Protein AF-A0A957LVB3-F1 (afdb_monomer_lite)

Structure (mmCIF, N/CA/C/O backbone):
data_AF-A0A957LVB3-F1
#
_entry.id   AF-A0A957LVB3-F1
#
loop_
_atom_site.group_PDB
_atom_site.id
_atom_site.type_symbol
_atom_site.label_atom_id
_atom_site.label_alt_id
_atom_site.label_comp_id
_atom_site.label_asym_id
_atom_site.label_entity_id
_atom_site.label_seq_id
_atom_site.pdbx_PDB_ins_code
_atom_site.Cartn_x
_atom_site.Cartn_y
_atom_site.Cartn_z
_atom_site.occupancy
_atom_site.B_iso_or_equiv
_atom_site.auth_seq_id
_atom_site.auth_comp_id
_atom_site.auth_asym_id
_atom_site.auth_atom_id
_atom_site.pdbx_PDB_model_num
ATOM 1 N N . LEU A 1 1 ? 6.696 18.267 -7.152 1.00 63.41 1 LEU A N 1
ATOM 2 C CA . LEU A 1 1 ? 7.674 17.211 -6.805 1.00 63.41 1 LEU A CA 1
ATOM 3 C C . LEU A 1 1 ? 7.246 16.613 -5.479 1.00 63.41 1 LEU A C 1
ATOM 5 O O . LEU A 1 1 ? 7.001 17.377 -4.552 1.00 63.41 1 LEU A O 1
ATOM 9 N N . LEU A 1 2 ? 7.094 15.290 -5.418 1.00 78.50 2 LEU A N 1
ATOM 10 C CA . LEU A 1 2 ? 6.750 14.585 -4.183 1.00 78.50 2 LEU A CA 1
ATOM 11 C C . LEU A 1 2 ? 7.884 14.736 -3.166 1.00 78.50 2 LEU A C 1
ATOM 13 O O . LEU A 1 2 ? 9.053 14.621 -3.528 1.00 78.50 2 LEU A O 1
ATOM 17 N N . SER A 1 3 ? 7.528 14.978 -1.909 1.00 84.00 3 SER A N 1
ATOM 18 C CA . SER A 1 3 ? 8.447 14.907 -0.775 1.00 84.00 3 SER A CA 1
ATOM 19 C C . SER A 1 3 ? 7.855 13.931 0.245 1.00 84.00 3 SER A C 1
ATOM 21 O O . SER A 1 3 ? 6.743 14.188 0.719 1.00 84.00 3 SER A O 1
ATOM 23 N N . PRO A 1 4 ? 8.502 12.785 0.534 1.00 91.12 4 PRO A N 1
ATOM 24 C CA . PRO A 1 4 ? 9.711 12.246 -0.111 1.00 91.12 4 PRO A CA 1
ATOM 25 C C . PRO A 1 4 ? 9.472 11.812 -1.579 1.00 91.12 4 PRO A C 1
ATOM 27 O O . PRO A 1 4 ? 8.304 11.709 -1.994 1.00 91.12 4 PRO A O 1
ATOM 30 N N . PRO A 1 5 ? 10.546 11.592 -2.375 1.00 94.56 5 PRO A N 1
ATOM 31 C CA . PRO A 1 5 ? 10.452 11.227 -3.790 1.00 94.56 5 PRO A CA 1
ATOM 32 C C . PRO A 1 5 ? 9.779 9.864 -4.010 1.00 94.56 5 PRO A C 1
ATOM 34 O O . PRO A 1 5 ? 9.568 9.085 -3.088 1.00 94.56 5 PRO A O 1
ATOM 37 N N . TYR A 1 6 ? 9.429 9.568 -5.264 1.00 95.50 6 TYR A N 1
ATOM 38 C CA . TYR A 1 6 ? 8.693 8.352 -5.645 1.00 95.50 6 TYR A CA 1
ATOM 39 C C . TYR A 1 6 ? 9.439 7.038 -5.339 1.00 95.50 6 TYR A C 1
ATOM 41 O O . TYR A 1 6 ? 8.800 6.010 -5.122 1.00 95.50 6 TYR A O 1
ATOM 49 N N . SER A 1 7 ? 10.773 7.075 -5.328 1.00 96.25 7 SER A N 1
ATOM 50 C CA . SER A 1 7 ? 11.642 5.942 -4.987 1.00 96.25 7 SER A CA 1
ATOM 51 C C . SER A 1 7 ? 11.667 5.611 -3.500 1.00 96.25 7 SER A C 1
ATOM 53 O O . SER A 1 7 ? 12.092 4.519 -3.139 1.00 96.25 7 SER A O 1
ATOM 55 N N . ASP A 1 8 ? 11.243 6.543 -2.652 1.00 96.75 8 ASP A N 1
ATOM 56 C CA . ASP A 1 8 ? 11.357 6.419 -1.207 1.00 96.75 8 ASP A CA 1
ATOM 57 C C . ASP A 1 8 ? 10.042 5.907 -0.621 1.00 96.75 8 ASP A C 1
ATOM 59 O O . ASP A 1 8 ? 8.976 5.996 -1.240 1.00 96.75 8 ASP A O 1
ATOM 63 N N . GLN A 1 9 ? 10.114 5.370 0.594 1.00 97.12 9 GLN A N 1
ATOM 64 C CA . GLN A 1 9 ? 8.927 4.922 1.308 1.00 97.12 9 GLN A CA 1
ATOM 65 C C . GLN A 1 9 ? 8.009 6.092 1.653 1.00 97.12 9 GLN A C 1
ATOM 67 O O . GLN A 1 9 ? 8.442 7.207 1.963 1.00 97.12 9 GLN A O 1
ATOM 72 N N . THR A 1 10 ? 6.709 5.823 1.636 1.00 96.62 10 THR A N 1
ATOM 73 C CA . THR A 1 10 ? 5.715 6.743 2.171 1.00 96.62 10 THR A CA 1
ATOM 74 C C . THR A 1 10 ? 5.936 6.895 3.683 1.00 96.62 10 THR A C 1
ATOM 76 O O . THR A 1 10 ? 6.026 5.885 4.393 1.00 96.62 10 THR A O 1
ATOM 79 N N . PRO A 1 11 ? 6.007 8.136 4.204 1.00 96.38 11 PRO A N 1
ATOM 80 C CA . PRO A 1 11 ? 5.998 8.370 5.642 1.00 96.38 11 PRO A CA 1
ATOM 81 C C . PRO A 1 11 ? 4.671 7.875 6.222 1.00 96.38 11 PRO A C 1
ATOM 83 O O . PRO A 1 11 ? 3.608 8.292 5.761 1.00 96.38 11 PRO A O 1
ATOM 86 N N . LEU A 1 12 ? 4.739 6.970 7.198 1.00 96.50 12 LEU A N 1
ATOM 87 C CA . LEU A 1 12 ? 3.577 6.430 7.903 1.00 96.50 12 LEU A CA 1
ATOM 88 C C . LEU A 1 12 ? 3.543 6.965 9.352 1.00 96.50 12 LEU A C 1
ATOM 90 O O . LEU A 1 12 ? 4.607 7.270 9.894 1.00 96.50 12 LEU A O 1
ATOM 94 N N . PRO A 1 13 ? 2.352 7.117 9.967 1.00 97.19 13 PRO A N 1
ATOM 95 C CA . PRO A 1 13 ? 1.041 6.756 9.427 1.00 97.19 13 PRO A CA 1
ATOM 96 C C . PRO A 1 13 ? 0.537 7.709 8.334 1.00 97.19 13 PRO A C 1
ATOM 98 O O . PRO A 1 13 ? 0.776 8.915 8.375 1.00 97.19 13 PRO A O 1
ATOM 101 N N . ALA A 1 14 ? -0.210 7.166 7.373 1.00 97.00 14 ALA A N 1
ATOM 102 C CA . ALA A 1 14 ? -0.853 7.931 6.304 1.00 97.00 14 ALA A CA 1
ATOM 103 C C . ALA A 1 14 ? -2.351 7.618 6.254 1.00 97.00 14 ALA A C 1
ATOM 105 O O . ALA A 1 14 ? -2.745 6.459 6.330 1.00 97.00 14 ALA A O 1
ATOM 106 N N . SER A 1 15 ? -3.194 8.645 6.140 1.00 97.44 15 SER A N 1
ATOM 107 C CA . SER A 1 15 ? -4.656 8.498 6.154 1.00 97.44 15 SER A CA 1
ATOM 108 C C . SER A 1 15 ? -5.281 8.960 4.847 1.00 97.44 15 SER A C 1
ATOM 110 O O . SER A 1 15 ? -4.848 9.961 4.278 1.00 97.44 15 SER A O 1
ATOM 112 N N . GLY A 1 16 ? -6.318 8.261 4.397 1.00 97.38 16 GLY A N 1
ATOM 113 C CA . GLY A 1 16 ? -7.019 8.607 3.169 1.00 97.38 16 GLY A CA 1
ATOM 114 C C . GLY A 1 16 ? -8.072 7.585 2.760 1.00 97.38 16 GLY A C 1
ATOM 115 O O . GLY A 1 16 ? -8.426 6.675 3.507 1.00 97.38 16 GLY A O 1
ATOM 116 N N . LYS A 1 17 ? -8.578 7.734 1.542 1.00 97.75 17 LYS A N 1
ATOM 117 C CA . LYS A 1 17 ? -9.498 6.805 0.895 1.00 97.75 17 LYS A CA 1
ATOM 118 C C . LYS A 1 17 ? -8.755 5.545 0.472 1.00 97.75 17 LYS A C 1
ATOM 120 O O . LYS A 1 17 ? -7.675 5.621 -0.121 1.00 97.75 17 LYS A O 1
ATOM 125 N N . ALA A 1 18 ? -9.389 4.405 0.718 1.00 97.81 18 ALA A N 1
ATOM 126 C CA . ALA A 1 18 ? -9.032 3.153 0.077 1.00 97.81 18 ALA A CA 1
ATOM 127 C C . ALA A 1 18 ? -9.871 2.930 -1.192 1.00 97.81 18 ALA A C 1
ATOM 129 O O . ALA A 1 18 ? -11.065 3.254 -1.219 1.00 97.81 18 ALA A O 1
ATOM 130 N N . MET A 1 19 ? -9.286 2.283 -2.200 1.00 97.00 19 MET A N 1
ATOM 131 C CA . MET A 1 19 ? -10.020 1.588 -3.268 1.00 97.00 19 MET A CA 1
ATOM 132 C C . MET A 1 19 ? -9.629 0.108 -3.288 1.00 97.00 19 MET A C 1
ATOM 134 O O . MET A 1 19 ? -9.005 -0.393 -2.353 1.00 97.00 19 MET A O 1
ATOM 138 N N . TYR A 1 20 ? -10.042 -0.622 -4.318 1.00 97.69 20 TYR A N 1
ATOM 139 C CA . TYR A 1 20 ? -9.722 -2.027 -4.466 1.00 97.69 20 TYR A CA 1
ATOM 140 C C . TYR A 1 20 ? -9.448 -2.398 -5.919 1.00 97.69 20 TYR A C 1
ATOM 142 O O . TYR A 1 20 ? -9.979 -1.803 -6.858 1.00 97.69 20 TYR A O 1
ATOM 150 N N . TYR A 1 21 ? -8.647 -3.441 -6.084 1.00 97.31 21 TYR A N 1
ATOM 151 C CA . TYR A 1 21 ? -8.420 -4.090 -7.365 1.00 97.31 21 TYR A CA 1
ATOM 152 C C . TYR A 1 21 ? -9.596 -4.992 -7.747 1.00 97.31 21 TYR A C 1
ATOM 154 O O . TYR A 1 21 ? -10.062 -5.796 -6.939 1.00 97.31 21 TYR A O 1
ATOM 162 N N . ASN A 1 22 ? -10.010 -4.944 -9.016 1.00 97.06 22 ASN A N 1
ATOM 163 C CA . ASN A 1 22 ? -10.974 -5.901 -9.562 1.00 97.06 22 ASN A CA 1
ATOM 164 C C . ASN A 1 22 ? -10.488 -7.361 -9.405 1.00 97.06 22 ASN A C 1
ATOM 166 O O . ASN A 1 22 ? -9.275 -7.611 -9.332 1.00 97.06 22 ASN A O 1
ATOM 170 N N . PRO A 1 23 ? -11.411 -8.346 -9.394 1.00 97.56 23 PRO A N 1
ATOM 171 C CA . PRO A 1 23 ? -11.067 -9.760 -9.270 1.00 97.56 23 PRO A CA 1
ATOM 172 C C . PRO A 1 23 ? -9.958 -10.186 -10.241 1.00 97.56 23 PRO A C 1
ATOM 174 O O . PRO A 1 23 ? -10.021 -9.904 -11.435 1.00 97.56 23 PRO A O 1
ATOM 177 N N . GLY A 1 24 ? -8.933 -10.871 -9.728 1.00 95.44 24 GLY A N 1
ATOM 178 C CA . GLY A 1 24 ? -7.828 -11.420 -10.527 1.00 95.44 24 GLY A CA 1
ATOM 179 C C . GLY A 1 24 ? -6.744 -10.423 -10.963 1.00 95.44 24 GLY A C 1
ATOM 180 O O . GLY A 1 24 ? -5.643 -10.853 -11.311 1.00 95.44 24 GLY A O 1
ATOM 181 N N . VAL A 1 25 ? -6.984 -9.110 -10.884 1.00 97.81 25 VAL A N 1
ATOM 182 C CA . VAL A 1 25 ? -5.999 -8.108 -11.328 1.00 97.81 25 VAL A CA 1
ATOM 183 C C . VAL A 1 25 ? -4.783 -8.087 -10.395 1.00 97.81 25 VAL A C 1
ATOM 185 O O . VAL A 1 25 ? -3.661 -8.248 -10.865 1.00 97.81 25 VAL A O 1
ATOM 188 N N . MET A 1 26 ? -4.993 -8.021 -9.073 1.00 98.00 26 MET A N 1
ATOM 189 C CA . MET A 1 26 ? -3.892 -8.043 -8.091 1.00 98.00 26 MET A CA 1
ATOM 190 C C . MET A 1 26 ? -3.035 -9.317 -8.211 1.00 98.00 26 MET A C 1
ATOM 192 O O . MET A 1 26 ? -1.816 -9.263 -8.104 1.00 98.00 26 MET A O 1
ATOM 196 N N . LYS A 1 27 ? -3.655 -10.469 -8.513 1.00 97.25 27 LYS A N 1
ATOM 197 C CA . LYS A 1 27 ? -2.934 -11.732 -8.749 1.00 97.25 27 LYS A CA 1
ATOM 198 C C . LYS A 1 27 ? -1.963 -11.615 -9.928 1.00 97.25 27 LYS A C 1
ATOM 200 O O . LYS A 1 27 ? -0.812 -12.022 -9.813 1.00 97.25 27 LYS A O 1
ATOM 205 N N . THR A 1 28 ? -2.416 -11.017 -11.028 1.00 97.81 28 THR A N 1
ATOM 206 C CA . THR A 1 28 ? -1.586 -10.789 -12.222 1.00 97.81 28 THR A CA 1
ATOM 207 C C . THR A 1 28 ? -0.409 -9.860 -11.908 1.00 97.81 28 THR A C 1
ATOM 209 O O . THR A 1 28 ? 0.709 -10.098 -12.364 1.00 97.81 28 THR A O 1
ATOM 212 N N . VAL A 1 29 ? -0.636 -8.831 -11.083 1.00 97.50 29 VAL A N 1
ATOM 213 C CA . VAL A 1 29 ? 0.424 -7.921 -10.627 1.00 97.50 29 VAL A CA 1
ATOM 214 C C . VAL A 1 29 ? 1.462 -8.664 -9.788 1.00 97.50 29 VAL A C 1
ATOM 216 O O . VAL A 1 29 ? 2.649 -8.568 -10.086 1.00 97.50 29 VAL A O 1
ATOM 219 N N . ILE A 1 30 ? 1.035 -9.467 -8.811 1.00 98.00 30 ILE A N 1
ATOM 220 C CA . ILE A 1 30 ? 1.931 -10.274 -7.965 1.00 98.00 30 ILE A CA 1
ATOM 221 C C . ILE A 1 30 ? 2.794 -11.212 -8.816 1.00 98.00 30 ILE A C 1
ATOM 223 O O . ILE A 1 30 ? 4.010 -11.263 -8.636 1.00 98.00 30 ILE A O 1
ATOM 227 N N . GLU A 1 31 ? 2.191 -11.933 -9.764 1.00 97.50 31 GLU A N 1
ATOM 228 C CA . GLU A 1 31 ? 2.917 -12.834 -10.669 1.00 97.50 31 GLU A CA 1
ATOM 229 C C . GLU A 1 31 ? 3.961 -12.085 -11.506 1.00 97.50 31 GLU A C 1
ATOM 231 O O . GLU A 1 31 ? 5.088 -12.557 -11.664 1.00 97.50 31 GLU A O 1
ATOM 236 N N . SER A 1 32 ? 3.616 -10.898 -12.010 1.00 97.50 32 SER A N 1
ATOM 237 C CA . SER A 1 32 ? 4.555 -10.053 -12.746 1.00 97.50 32 SER A CA 1
ATOM 238 C C . SER A 1 32 ? 5.684 -9.543 -11.850 1.00 97.50 32 SER A C 1
ATOM 240 O O . SER A 1 32 ? 6.840 -9.593 -12.248 1.00 97.50 32 SER A O 1
ATOM 242 N N . ARG A 1 33 ? 5.376 -9.052 -10.647 1.00 97.44 33 ARG A N 1
ATOM 243 C CA . ARG A 1 33 ? 6.355 -8.471 -9.715 1.00 97.44 33 ARG A CA 1
ATOM 244 C C . ARG A 1 33 ? 7.362 -9.510 -9.236 1.00 97.44 33 ARG A C 1
ATOM 246 O O . ARG A 1 33 ? 8.552 -9.223 -9.235 1.00 97.44 33 ARG A O 1
ATOM 253 N N . ARG A 1 34 ? 6.901 -10.729 -8.946 1.00 97.06 34 ARG A N 1
ATOM 254 C CA . ARG A 1 34 ? 7.772 -11.866 -8.613 1.00 97.06 34 ARG A CA 1
ATOM 255 C C . ARG A 1 34 ? 8.653 -12.301 -9.777 1.00 97.06 34 ARG A C 1
ATOM 257 O O . ARG A 1 34 ? 9.796 -12.654 -9.561 1.00 97.06 34 ARG A O 1
ATOM 264 N N . ARG A 1 35 ? 8.153 -12.253 -11.018 1.00 97.12 35 ARG A N 1
ATOM 265 C CA . ARG A 1 35 ? 8.964 -12.584 -12.205 1.00 97.12 35 ARG A CA 1
ATOM 266 C C . ARG A 1 35 ? 10.176 -11.658 -12.374 1.00 97.12 35 ARG A C 1
ATOM 268 O O . ARG A 1 35 ? 11.149 -12.067 -12.994 1.00 97.12 35 ARG A O 1
ATOM 275 N N . PHE A 1 36 ? 10.083 -10.426 -11.882 1.00 95.81 36 PHE A N 1
ATOM 276 C CA . PHE A 1 36 ? 11.149 -9.426 -11.947 1.00 95.81 36 PHE A CA 1
ATOM 277 C C . PHE A 1 36 ? 11.840 -9.205 -10.593 1.00 95.81 36 PHE A C 1
ATOM 279 O O . PHE A 1 36 ? 12.485 -8.178 -10.418 1.00 95.81 36 PHE A O 1
ATOM 286 N N . ASP A 1 37 ? 11.672 -10.126 -9.637 1.00 96.19 37 ASP A N 1
ATOM 287 C CA . ASP A 1 37 ? 12.302 -10.070 -8.311 1.00 96.19 37 ASP A CA 1
ATOM 288 C C . ASP A 1 37 ? 12.041 -8.748 -7.558 1.00 96.19 37 ASP A C 1
ATOM 290 O O . ASP A 1 37 ? 12.875 -8.248 -6.808 1.00 96.19 37 ASP A O 1
ATOM 294 N N . HIS A 1 38 ? 10.868 -8.140 -7.773 1.00 96.44 38 HIS A N 1
ATOM 295 C CA . HIS A 1 38 ? 10.486 -6.894 -7.103 1.00 96.44 38 HIS A CA 1
ATOM 296 C C . HIS A 1 38 ? 9.909 -7.112 -5.701 1.00 96.44 38 HIS A C 1
ATOM 298 O O . HIS A 1 38 ? 9.847 -6.158 -4.932 1.00 96.44 38 HIS A O 1
ATOM 304 N N . ILE A 1 39 ? 9.399 -8.314 -5.416 1.00 97.62 39 ILE A N 1
ATOM 305 C CA . ILE A 1 39 ? 8.754 -8.670 -4.147 1.00 97.62 39 ILE A CA 1
ATOM 306 C C . ILE A 1 39 ? 9.027 -10.133 -3.802 1.00 97.62 39 ILE A C 1
ATOM 308 O O . ILE A 1 39 ? 9.042 -10.989 -4.694 1.00 97.62 39 ILE A O 1
ATOM 312 N N . GLU A 1 40 ? 9.110 -10.430 -2.511 1.00 96.56 40 GLU A N 1
ATOM 313 C CA . GLU A 1 40 ? 9.258 -11.785 -1.979 1.00 96.56 40 GLU A CA 1
ATOM 314 C C . GLU A 1 40 ? 7.910 -12.357 -1.499 1.00 96.56 40 GLU A C 1
ATOM 316 O O . GLU A 1 40 ? 6.953 -11.626 -1.240 1.00 96.56 40 GLU A O 1
ATOM 321 N N . PRO A 1 41 ? 7.739 -13.684 -1.388 1.00 95.44 41 PRO A N 1
ATOM 322 C CA . PRO A 1 41 ? 6.545 -14.248 -0.768 1.00 95.44 41 PRO A CA 1
ATOM 323 C C . PRO A 1 41 ? 6.406 -13.837 0.710 1.00 95.44 41 PRO A C 1
ATOM 325 O O . PRO A 1 41 ? 7.297 -14.089 1.512 1.00 95.44 41 PRO A O 1
ATOM 328 N N . CYS A 1 42 ? 5.245 -13.295 1.094 1.00 96.56 42 CYS A N 1
ATOM 329 C CA . CYS A 1 42 ? 4.888 -13.060 2.496 1.00 96.56 42 CYS A CA 1
ATOM 330 C C . CYS A 1 42 ? 3.884 -14.121 2.976 1.00 96.56 42 CYS A C 1
ATOM 332 O O . CYS A 1 42 ? 2.731 -14.119 2.539 1.00 96.56 42 CYS A O 1
ATOM 334 N N . ALA A 1 43 ? 4.317 -15.042 3.841 1.00 96.38 43 ALA A N 1
ATOM 335 C CA . ALA A 1 43 ? 3.491 -16.157 4.320 1.00 96.38 43 ALA A CA 1
ATOM 336 C C . ALA A 1 43 ? 2.542 -15.746 5.459 1.00 96.38 43 ALA A C 1
ATOM 338 O O . ALA A 1 43 ? 1.462 -16.309 5.614 1.00 96.38 43 ALA A O 1
ATOM 339 N N . GLU A 1 44 ? 2.944 -14.750 6.238 1.00 96.06 44 GLU A N 1
ATOM 340 C CA . GLU A 1 44 ? 2.207 -14.172 7.358 1.00 96.06 44 GLU A CA 1
ATOM 341 C C . GLU A 1 44 ? 1.216 -13.078 6.935 1.00 96.06 44 GLU A C 1
ATOM 343 O O . GLU A 1 44 ? 0.387 -12.657 7.741 1.00 96.06 44 GLU A O 1
ATOM 348 N N . CYS A 1 45 ? 1.298 -12.593 5.692 1.00 98.06 45 CYS A N 1
ATOM 349 C CA . CYS A 1 45 ? 0.442 -11.513 5.222 1.00 98.06 45 CYS A CA 1
ATOM 350 C C . CYS A 1 45 ? -0.973 -12.013 4.923 1.00 98.06 45 CYS A C 1
ATOM 352 O O . CYS A 1 45 ? -1.182 -12.975 4.184 1.00 98.06 45 CYS A O 1
ATOM 354 N N . ILE A 1 46 ? -1.967 -11.307 5.456 1.00 97.75 46 ILE A N 1
ATOM 355 C CA . ILE A 1 46 ? -3.384 -11.689 5.350 1.00 97.75 46 ILE A CA 1
ATOM 356 C C . ILE A 1 46 ? -4.040 -11.220 4.040 1.00 97.75 46 ILE A C 1
ATOM 358 O O . ILE A 1 46 ? -5.165 -11.618 3.719 1.00 97.75 46 ILE A O 1
ATOM 362 N N . GLY A 1 47 ? -3.349 -10.361 3.291 1.00 98.00 47 GLY A N 1
ATOM 363 C CA . GLY A 1 47 ? -3.813 -9.757 2.049 1.00 98.00 47 GLY A CA 1
ATOM 364 C C . GLY A 1 47 ? -2.723 -8.933 1.368 1.00 98.00 47 GLY A C 1
ATOM 365 O O . GLY A 1 47 ? -1.578 -8.875 1.828 1.00 98.00 47 GLY A O 1
ATOM 366 N N . TYR A 1 48 ? -3.105 -8.279 0.276 1.00 98.69 48 TYR A N 1
ATOM 367 C CA . TYR A 1 48 ? -2.196 -7.519 -0.578 1.00 98.69 48 TYR A CA 1
ATOM 368 C C . TYR A 1 48 ? -2.715 -6.107 -0.806 1.00 98.69 48 TYR A C 1
ATOM 370 O O . TYR A 1 48 ? -3.927 -5.888 -0.888 1.00 98.69 48 TYR A O 1
ATOM 378 N N . VAL A 1 49 ? -1.793 -5.160 -0.951 1.00 98.75 49 VAL A N 1
ATOM 379 C CA . VAL A 1 49 ? -2.120 -3.760 -1.214 1.00 98.75 49 VAL A CA 1
ATOM 380 C C . VAL A 1 49 ? -1.236 -3.140 -2.291 1.00 98.75 49 VAL A C 1
ATOM 382 O O . VAL A 1 49 ? -0.115 -3.592 -2.529 1.00 98.75 49 VAL A O 1
ATOM 385 N N . ALA A 1 50 ? -1.738 -2.075 -2.911 1.00 98.69 50 ALA A N 1
ATOM 386 C CA . ALA A 1 50 ? -0.957 -1.143 -3.711 1.00 98.69 50 ALA A CA 1
ATOM 387 C C . ALA A 1 50 ? -0.860 0.206 -2.992 1.00 98.69 50 ALA A C 1
ATOM 389 O O . ALA A 1 50 ? -1.865 0.717 -2.492 1.00 98.69 50 ALA A O 1
ATOM 390 N N . MET A 1 51 ? 0.335 0.792 -2.958 1.00 98.31 51 MET A N 1
ATOM 391 C CA . MET A 1 51 ? 0.576 2.124 -2.393 1.00 98.31 51 MET A CA 1
ATOM 392 C C . MET A 1 51 ? 0.945 3.133 -3.485 1.00 98.31 51 MET A C 1
ATOM 394 O O . MET A 1 51 ? 0.994 2.815 -4.670 1.00 98.31 51 MET A O 1
ATOM 398 N N . LEU A 1 52 ? 1.155 4.396 -3.116 1.00 97.25 52 LEU A N 1
ATOM 399 C CA . LEU A 1 52 ? 1.417 5.445 -4.103 1.00 97.25 52 LEU A CA 1
ATOM 400 C C . LEU A 1 52 ? 2.877 5.531 -4.554 1.00 97.25 52 LEU A C 1
ATOM 402 O O . LEU A 1 52 ? 3.128 6.010 -5.659 1.00 97.25 52 LEU A O 1
ATOM 406 N N . ARG A 1 53 ? 3.840 5.119 -3.721 1.00 97.00 53 ARG A N 1
ATOM 407 C CA . ARG A 1 53 ? 5.275 5.230 -4.021 1.00 97.00 53 ARG A CA 1
ATOM 408 C C . ARG A 1 53 ? 5.875 3.868 -4.330 1.00 97.00 53 ARG A C 1
ATOM 410 O O . ARG A 1 53 ? 5.508 2.868 -3.725 1.00 97.00 53 ARG A O 1
ATOM 417 N N . TYR A 1 54 ? 6.835 3.841 -5.251 1.00 97.38 54 TYR A N 1
ATOM 418 C CA . TYR A 1 54 ? 7.559 2.615 -5.593 1.00 97.38 54 TYR A CA 1
ATOM 419 C C . TYR A 1 54 ? 8.419 2.116 -4.435 1.00 97.38 54 TYR A C 1
ATOM 421 O O . TYR A 1 54 ? 8.565 0.910 -4.272 1.00 97.38 54 TYR A O 1
ATOM 429 N N . GLY A 1 55 ? 8.937 3.028 -3.606 1.00 97.69 55 GLY A N 1
ATOM 430 C CA . GLY A 1 55 ? 9.713 2.666 -2.420 1.00 97.69 55 GLY A CA 1
ATOM 431 C C . GLY A 1 55 ? 8.936 1.863 -1.376 1.00 97.69 55 GLY A C 1
ATOM 432 O O . GLY A 1 55 ? 9.555 1.239 -0.521 1.00 97.69 55 GLY A O 1
ATOM 433 N N . ASP A 1 56 ? 7.599 1.847 -1.441 1.00 98.25 56 ASP A N 1
ATOM 434 C CA . ASP A 1 56 ? 6.770 1.032 -0.550 1.00 98.25 56 ASP A CA 1
ATOM 435 C C . ASP A 1 56 ? 6.709 -0.447 -0.963 1.00 98.25 56 ASP A C 1
ATOM 437 O O . ASP A 1 56 ? 6.233 -1.257 -0.173 1.00 98.25 56 ASP A O 1
ATOM 441 N N . LEU A 1 57 ? 7.165 -0.820 -2.167 1.00 98.31 57 LEU A N 1
ATOM 442 C CA . LEU A 1 57 ? 7.150 -2.217 -2.611 1.00 98.31 57 LEU A CA 1
ATOM 443 C C . LEU A 1 57 ? 7.870 -3.136 -1.621 1.00 98.31 57 LEU A C 1
ATOM 445 O O . LEU A 1 57 ? 8.904 -2.787 -1.057 1.00 98.31 57 LEU A O 1
ATOM 449 N N . ASP A 1 58 ? 7.294 -4.321 -1.438 1.00 98.12 58 ASP A N 1
ATOM 450 C CA . ASP A 1 58 ? 7.751 -5.379 -0.536 1.00 98.12 58 ASP A CA 1
ATOM 451 C C . ASP A 1 58 ? 7.647 -5.061 0.970 1.00 98.12 58 ASP A C 1
ATOM 453 O O . ASP A 1 58 ? 7.933 -5.901 1.825 1.00 98.12 58 ASP A O 1
ATOM 457 N N . ARG A 1 59 ? 7.146 -3.874 1.333 1.00 97.75 59 ARG A N 1
ATOM 458 C CA . ARG A 1 59 ? 6.871 -3.502 2.724 1.00 97.75 59 ARG A CA 1
ATOM 459 C C . ARG A 1 59 ? 5.646 -4.241 3.277 1.00 97.75 59 ARG A C 1
ATOM 461 O O . ARG A 1 59 ? 4.711 -4.588 2.553 1.00 97.75 59 ARG A O 1
ATOM 468 N N . LYS A 1 60 ? 5.622 -4.420 4.600 1.00 98.50 60 LYS A N 1
ATOM 469 C CA . LYS A 1 60 ? 4.441 -4.847 5.365 1.00 98.50 60 LYS A CA 1
ATOM 470 C C . LYS A 1 60 ? 3.763 -3.643 6.008 1.00 98.50 60 LYS A C 1
ATOM 472 O O . LYS A 1 60 ? 4.446 -2.791 6.572 1.00 98.50 60 LYS A O 1
ATOM 477 N N . VAL A 1 61 ? 2.437 -3.584 5.934 1.00 98.56 61 VAL A N 1
ATOM 478 C CA . VAL A 1 61 ? 1.638 -2.495 6.515 1.00 98.56 61 VAL A CA 1
ATOM 479 C C . VAL A 1 61 ? 0.401 -3.018 7.234 1.00 98.56 61 VAL A C 1
ATOM 481 O O . VAL A 1 61 ? -0.091 -4.105 6.942 1.00 98.56 61 VAL A O 1
ATOM 484 N N . TRP A 1 62 ? -0.138 -2.226 8.153 1.00 98.19 62 TRP A N 1
ATOM 485 C CA . TRP A 1 62 ? -1.396 -2.501 8.842 1.00 98.19 62 TRP A CA 1
ATOM 486 C C . TRP A 1 62 ? -2.429 -1.459 8.440 1.00 98.19 62 TRP A C 1
ATOM 488 O O . TRP A 1 62 ? -2.120 -0.273 8.334 1.00 98.19 62 TRP A O 1
ATOM 498 N N . LEU A 1 63 ? -3.658 -1.897 8.192 1.00 97.38 63 LEU A N 1
ATOM 499 C CA . LEU A 1 63 ? -4.754 -1.027 7.784 1.00 97.38 63 LEU A CA 1
ATOM 500 C C . LEU A 1 63 ? -5.739 -0.897 8.929 1.00 97.38 63 LEU A C 1
ATOM 502 O O . LEU A 1 63 ? -6.279 -1.889 9.413 1.00 97.38 63 LEU A O 1
ATOM 506 N N . GLN A 1 64 ? -5.995 0.338 9.331 1.00 95.44 64 GLN A N 1
ATOM 507 C CA . GLN A 1 64 ? -7.005 0.661 10.315 1.00 95.44 64 GLN A CA 1
ATOM 508 C C . GLN A 1 64 ? -8.264 1.186 9.623 1.00 95.44 64 GLN A C 1
ATOM 510 O O . GLN A 1 64 ? -8.226 2.226 8.963 1.00 95.44 64 GLN A O 1
ATOM 515 N N . THR A 1 65 ? -9.386 0.498 9.819 1.00 91.88 65 THR A N 1
ATOM 516 C CA . THR A 1 65 ? -10.724 0.938 9.407 1.00 91.88 65 THR A CA 1
ATOM 517 C C . THR A 1 65 ? -11.499 1.405 10.640 1.00 91.88 65 THR A C 1
ATOM 519 O O . THR A 1 65 ? -11.873 0.602 11.492 1.00 91.88 65 THR A O 1
ATOM 522 N N . GLY A 1 66 ? -11.767 2.704 10.761 1.00 85.88 66 GLY A N 1
ATOM 523 C CA . GLY A 1 66 ? -12.430 3.245 11.953 1.00 85.88 66 GLY A CA 1
ATOM 524 C C . GLY A 1 66 ? -11.573 3.150 13.233 1.00 85.88 66 GLY A C 1
ATOM 525 O O . GLY A 1 66 ? -10.379 2.870 13.174 1.00 85.88 66 GLY A O 1
ATOM 526 N N . PRO A 1 67 ? -12.142 3.426 14.416 1.00 80.00 67 PRO A N 1
ATOM 527 C CA . PRO A 1 67 ? -11.348 3.641 15.627 1.00 80.00 67 PRO A CA 1
ATOM 528 C C . PRO A 1 67 ? -10.708 2.378 16.218 1.00 80.00 67 PRO A C 1
ATOM 530 O O . PRO A 1 67 ? -9.670 2.505 16.851 1.00 80.00 67 PRO A O 1
ATOM 533 N N . PHE A 1 68 ? -11.277 1.184 16.010 1.00 81.12 68 PHE A N 1
ATOM 534 C CA . PHE A 1 68 ? -10.882 -0.026 16.757 1.00 81.12 68 PHE A CA 1
ATOM 535 C C . PHE A 1 68 ? -10.598 -1.258 15.893 1.00 81.12 68 PHE A C 1
ATOM 537 O O . PHE A 1 68 ? -10.398 -2.345 16.426 1.00 81.12 68 PHE A O 1
ATOM 544 N N . THR A 1 69 ? -10.593 -1.125 14.569 1.00 89.44 69 THR A N 1
ATOM 545 C CA . THR A 1 69 ? -10.390 -2.270 13.675 1.00 89.44 69 THR A CA 1
ATOM 546 C C . THR A 1 69 ? -9.094 -2.082 12.917 1.00 89.44 69 THR A C 1
ATOM 548 O O . THR A 1 69 ? -8.998 -1.207 12.062 1.00 89.44 69 THR A O 1
ATOM 551 N N . VAL A 1 70 ? -8.101 -2.901 13.254 1.00 93.81 70 VAL A N 1
ATOM 552 C CA . VAL A 1 70 ? -6.807 -2.962 12.576 1.00 93.81 70 VAL A CA 1
ATOM 553 C C . VAL A 1 70 ? -6.637 -4.362 12.011 1.00 93.81 70 VAL A C 1
ATOM 555 O O . VAL A 1 70 ? -6.772 -5.349 12.729 1.00 93.81 70 VAL A O 1
ATOM 558 N N . GLU A 1 71 ? -6.312 -4.441 10.729 1.00 94.56 71 GLU A N 1
ATOM 559 C CA . GLU A 1 71 ? -5.994 -5.676 10.022 1.00 94.56 71 GLU A CA 1
ATOM 560 C C . GLU A 1 71 ? -4.544 -5.613 9.520 1.00 94.56 71 GLU A C 1
ATOM 562 O O . GLU A 1 71 ? -4.075 -4.569 9.065 1.00 94.56 71 GLU A O 1
ATOM 567 N N . GLY A 1 72 ? -3.820 -6.727 9.577 1.00 95.81 72 GLY A N 1
ATOM 568 C CA . GLY A 1 72 ? -2.503 -6.851 8.962 1.00 95.81 72 GLY A CA 1
ATOM 569 C C . GLY A 1 72 ? -1.690 -8.034 9.501 1.00 95.81 72 GLY A C 1
ATOM 570 O O . GLY A 1 72 ? -2.175 -8.759 10.370 1.00 95.81 72 GLY A O 1
ATOM 571 N N . PRO A 1 73 ? -0.455 -8.221 9.004 1.00 97.94 73 PRO A N 1
ATOM 572 C CA . PRO A 1 73 ? 0.173 -7.391 7.978 1.00 97.94 73 PRO A CA 1
ATOM 573 C C . PRO A 1 73 ? -0.427 -7.621 6.581 1.00 97.94 73 PRO A C 1
ATOM 575 O O . PRO A 1 73 ? -0.810 -8.730 6.214 1.00 97.94 73 PRO A O 1
ATOM 578 N N . PHE A 1 74 ? -0.478 -6.560 5.787 1.00 98.69 74 PHE A N 1
ATOM 579 C CA . PHE A 1 74 ? -0.690 -6.588 4.345 1.00 98.69 74 PHE A CA 1
ATOM 580 C C . PHE A 1 74 ? 0.650 -6.432 3.637 1.00 98.69 74 PHE A C 1
ATOM 582 O O . PHE A 1 74 ? 1.491 -5.644 4.068 1.00 98.69 74 PHE A O 1
ATOM 589 N N . HIS A 1 75 ? 0.835 -7.153 2.535 1.00 98.75 75 HIS A N 1
ATOM 590 C CA . HIS A 1 75 ? 2.030 -7.040 1.701 1.00 98.75 75 HIS A CA 1
ATOM 591 C C . HIS A 1 75 ? 1.815 -5.984 0.617 1.00 98.75 75 HIS A C 1
ATOM 593 O O . HIS A 1 75 ? 0.846 -6.072 -0.144 1.00 98.75 75 HIS A O 1
ATOM 599 N N . VAL A 1 76 ? 2.701 -4.993 0.531 1.00 98.75 76 VAL A N 1
ATOM 600 C CA . VAL A 1 76 ? 2.675 -3.994 -0.539 1.00 98.75 76 VAL A CA 1
ATOM 601 C C . VAL A 1 76 ? 3.292 -4.600 -1.797 1.00 98.75 76 VAL A C 1
ATOM 603 O O . VAL A 1 76 ? 4.501 -4.800 -1.887 1.00 98.75 76 VAL A O 1
ATOM 606 N N . VAL A 1 77 ? 2.452 -4.904 -2.782 1.00 98.69 77 VAL A N 1
ATOM 607 C CA . VAL A 1 77 ? 2.854 -5.633 -4.000 1.00 98.69 77 VAL A CA 1
ATOM 608 C C . VAL A 1 77 ? 2.819 -4.785 -5.254 1.00 98.69 77 VAL A C 1
ATOM 610 O O . VAL A 1 77 ? 3.275 -5.222 -6.309 1.00 98.69 77 VAL A O 1
ATOM 613 N N . ASP A 1 78 ? 2.273 -3.580 -5.158 1.00 98.44 78 ASP A N 1
ATOM 614 C CA . ASP A 1 78 ? 2.205 -2.669 -6.280 1.00 98.44 78 ASP A CA 1
ATOM 615 C C . ASP A 1 78 ? 2.353 -1.213 -5.851 1.00 98.44 78 ASP A C 1
ATOM 617 O O . ASP A 1 78 ? 2.163 -0.856 -4.685 1.00 98.44 78 ASP A O 1
ATOM 621 N N . ALA A 1 79 ? 2.689 -0.378 -6.826 1.00 97.50 79 ALA A N 1
ATOM 622 C CA . ALA A 1 79 ? 2.788 1.055 -6.660 1.00 97.50 79 ALA A CA 1
ATOM 623 C C . ALA A 1 79 ? 2.075 1.766 -7.810 1.00 97.50 79 ALA A C 1
ATOM 625 O O . ALA A 1 79 ? 2.180 1.347 -8.965 1.00 97.50 79 ALA A O 1
ATOM 626 N N . ALA A 1 80 ? 1.406 2.880 -7.513 1.00 96.75 80 ALA A N 1
ATOM 627 C CA . ALA A 1 80 ? 0.810 3.731 -8.534 1.00 96.75 80 ALA A CA 1
ATOM 628 C C . ALA A 1 80 ? 1.857 4.141 -9.581 1.00 96.75 80 ALA A C 1
ATOM 630 O O . ALA A 1 80 ? 2.998 4.462 -9.241 1.00 96.75 80 ALA A O 1
ATOM 631 N N . ALA A 1 81 ? 1.476 4.173 -10.860 1.00 94.50 81 ALA A N 1
ATOM 632 C CA . ALA A 1 81 ? 2.363 4.695 -11.895 1.00 94.50 81 ALA A CA 1
ATOM 633 C C . ALA A 1 81 ? 2.669 6.177 -11.619 1.00 94.50 81 ALA A C 1
ATOM 635 O O . ALA A 1 81 ? 1.760 6.944 -11.289 1.00 94.50 81 ALA A O 1
ATOM 636 N N . THR A 1 82 ? 3.932 6.587 -11.773 1.00 94.00 82 THR A N 1
ATOM 637 C CA . THR A 1 82 ? 4.424 7.909 -11.347 1.00 94.00 82 THR A CA 1
ATOM 638 C C . THR A 1 82 ? 3.563 9.067 -11.863 1.00 94.00 82 THR A C 1
ATOM 640 O O . THR A 1 82 ? 3.271 9.993 -11.112 1.00 94.00 82 THR A O 1
ATOM 643 N N . GLN A 1 83 ? 3.083 8.998 -13.110 1.00 94.88 83 GLN A N 1
ATOM 644 C CA . GLN A 1 83 ? 2.244 10.038 -13.719 1.00 94.88 83 GLN A CA 1
ATOM 645 C C . GLN A 1 83 ? 0.837 10.186 -13.105 1.00 94.88 83 GLN A C 1
ATOM 647 O O . GLN A 1 83 ? 0.155 11.167 -13.388 1.00 94.88 83 GLN A O 1
ATOM 652 N N . HIS A 1 84 ? 0.378 9.229 -12.292 1.00 95.00 84 HIS A N 1
ATOM 653 C CA . HIS A 1 84 ? -0.937 9.264 -11.642 1.00 95.00 84 HIS A CA 1
ATOM 654 C C . HIS A 1 84 ? -0.875 9.683 -10.170 1.00 95.00 84 HIS A C 1
ATOM 656 O O . HIS A 1 84 ? -1.919 9.984 -9.590 1.00 95.00 84 HIS A O 1
ATOM 662 N N . VAL A 1 85 ? 0.317 9.745 -9.565 1.00 94.69 85 VAL A N 1
ATOM 663 C CA . VAL A 1 85 ? 0.462 9.983 -8.121 1.00 94.69 85 VAL A CA 1
ATOM 664 C C . VAL A 1 85 ? -0.143 11.321 -7.698 1.00 94.69 85 VAL A C 1
ATOM 666 O O . VAL A 1 85 ? -0.943 11.350 -6.766 1.00 94.69 85 VAL A O 1
ATOM 669 N N . ASP A 1 86 ? 0.151 12.411 -8.412 1.00 93.62 86 ASP A N 1
ATOM 670 C CA . ASP A 1 86 ? -0.370 13.742 -8.067 1.00 93.62 86 ASP A CA 1
ATOM 671 C C . ASP A 1 86 ? -1.911 13.787 -8.105 1.00 93.62 86 ASP A C 1
ATOM 673 O O . ASP A 1 86 ? -2.549 14.372 -7.230 1.00 93.62 86 ASP A O 1
ATOM 677 N N . GLN A 1 87 ? -2.531 13.110 -9.079 1.00 95.75 87 GLN A N 1
ATOM 678 C CA . GLN A 1 87 ? -3.991 13.029 -9.190 1.00 95.75 87 GLN A CA 1
ATOM 679 C C . GLN A 1 87 ? -4.617 12.196 -8.062 1.00 95.75 87 GLN A C 1
ATOM 681 O O . GLN A 1 87 ? -5.714 12.516 -7.600 1.00 95.75 87 GLN A O 1
ATOM 686 N N . LEU A 1 88 ? -3.956 11.116 -7.642 1.00 96.00 88 LEU A N 1
ATOM 687 C CA . LEU A 1 88 ? -4.419 10.253 -6.555 1.00 96.00 88 LEU A CA 1
ATOM 688 C C . LEU A 1 88 ? -4.307 10.967 -5.203 1.00 96.00 88 LEU A C 1
ATOM 690 O O . LEU A 1 88 ? -5.269 10.966 -4.434 1.00 96.00 88 LEU A O 1
ATOM 694 N N . LEU A 1 89 ? -3.198 11.669 -4.960 1.00 94.62 89 LEU A N 1
ATOM 695 C CA . LEU A 1 89 ? -3.014 12.505 -3.772 1.00 94.62 89 LEU A CA 1
ATOM 696 C C . LEU A 1 89 ? -4.059 13.618 -3.687 1.00 94.62 89 LEU A C 1
ATOM 698 O O . LEU A 1 89 ? -4.650 13.816 -2.632 1.00 94.62 89 LEU A O 1
ATOM 702 N N . ALA A 1 90 ? -4.366 14.288 -4.802 1.00 95.56 90 ALA A N 1
ATOM 703 C CA . ALA A 1 90 ? -5.412 15.314 -4.854 1.00 95.56 90 ALA A CA 1
ATOM 704 C C . ALA A 1 90 ? -6.828 14.781 -4.545 1.00 95.56 90 ALA A C 1
ATOM 706 O O . ALA A 1 90 ? -7.766 15.562 -4.394 1.00 95.56 90 ALA A O 1
ATOM 707 N N . ARG A 1 91 ? -7.004 13.456 -4.484 1.00 95.44 91 ARG A N 1
ATOM 708 C CA . ARG A 1 91 ? -8.258 12.776 -4.132 1.00 95.44 91 ARG A CA 1
ATOM 709 C C . ARG A 1 91 ? -8.215 12.134 -2.748 1.00 95.44 91 ARG A C 1
ATOM 711 O O . ARG A 1 91 ? -9.140 11.385 -2.427 1.00 95.44 91 ARG A O 1
ATOM 718 N N . ASP A 1 92 ? -7.183 12.417 -1.959 1.00 96.94 92 ASP A N 1
ATOM 719 C CA . ASP A 1 92 ? -6.913 11.804 -0.657 1.00 96.94 92 ASP A CA 1
ATOM 720 C C . ASP A 1 92 ? -6.758 10.283 -0.737 1.00 96.94 92 ASP A C 1
ATOM 722 O O . ASP A 1 92 ? -7.108 9.575 0.198 1.00 96.94 92 ASP A O 1
ATOM 726 N N . TRP A 1 93 ? -6.312 9.738 -1.868 1.00 97.38 93 TRP A N 1
ATOM 727 C CA . TRP A 1 93 ? -6.125 8.297 -2.012 1.00 97.38 93 TRP A CA 1
ATOM 728 C C . TRP A 1 93 ? -4.871 7.856 -1.263 1.00 97.38 93 TRP A C 1
ATOM 730 O O . TRP A 1 93 ? -3.838 8.512 -1.378 1.00 97.38 93 TRP A O 1
ATOM 740 N N . VAL A 1 94 ? -4.932 6.742 -0.531 1.00 97.88 94 VAL A N 1
ATOM 741 C CA . VAL A 1 94 ? -3.764 6.244 0.219 1.00 97.88 94 VAL A CA 1
ATOM 742 C C . VAL A 1 94 ? -3.390 4.803 -0.116 1.00 97.88 94 VAL A C 1
ATOM 744 O O . VAL A 1 94 ? -2.209 4.465 -0.084 1.00 97.88 94 VAL A O 1
ATOM 747 N N . VAL A 1 95 ? -4.363 3.957 -0.467 1.00 98.44 95 VAL A N 1
ATOM 748 C CA . VAL A 1 95 ? -4.118 2.525 -0.677 1.00 98.44 95 VAL A CA 1
ATOM 749 C C . VAL A 1 95 ? -5.175 1.891 -1.579 1.00 98.44 95 VAL A C 1
ATOM 751 O O . VAL A 1 95 ? -6.349 2.251 -1.508 1.00 98.44 95 VAL A O 1
ATOM 754 N N . ASP A 1 96 ? -4.775 0.901 -2.372 1.00 98.38 96 ASP A N 1
ATOM 755 C CA . ASP A 1 96 ? -5.704 -0.067 -2.961 1.00 98.38 96 ASP A CA 1
ATOM 756 C C . ASP A 1 96 ? -5.557 -1.414 -2.281 1.00 98.38 96 ASP A C 1
ATOM 758 O O . ASP A 1 96 ? -4.444 -1.907 -2.134 1.00 98.38 96 ASP A O 1
ATOM 762 N N . VAL A 1 97 ? -6.668 -2.043 -1.910 1.00 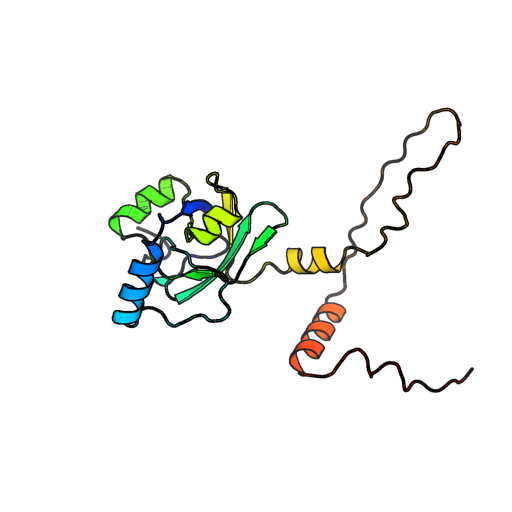98.50 97 VAL A N 1
ATOM 763 C CA . VAL A 1 97 ? -6.665 -3.392 -1.335 1.00 98.50 97 VAL A CA 1
ATOM 764 C C . VAL A 1 97 ? -6.982 -4.454 -2.387 1.00 98.50 97 VAL A C 1
ATOM 766 O O . VAL A 1 97 ? -7.588 -4.189 -3.430 1.00 98.50 97 VAL A O 1
ATOM 769 N N . ASP A 1 98 ? -6.596 -5.698 -2.122 1.00 98.44 98 ASP A N 1
ATOM 770 C CA . ASP A 1 98 ? -7.023 -6.828 -2.938 1.00 98.44 98 ASP A CA 1
ATOM 771 C C . ASP A 1 98 ? -8.547 -7.063 -2.860 1.00 98.44 98 ASP A C 1
ATOM 773 O O . ASP A 1 98 ? -9.225 -6.694 -1.896 1.00 98.44 98 ASP A O 1
ATOM 777 N N . TYR A 1 99 ? -9.095 -7.727 -3.882 1.00 98.00 99 TYR A N 1
ATOM 778 C CA . TYR A 1 99 ? -10.533 -7.985 -3.985 1.00 98.00 99 TYR A CA 1
ATOM 779 C C . TYR A 1 99 ? -11.106 -8.763 -2.788 1.00 98.00 99 TYR A C 1
ATOM 781 O O . TYR A 1 99 ? -12.218 -8.477 -2.347 1.00 98.00 99 TYR A O 1
ATOM 789 N N . ARG A 1 100 ? -10.365 -9.728 -2.225 1.00 97.12 100 ARG A N 1
ATOM 790 C CA . ARG A 1 100 ? -10.841 -10.534 -1.089 1.00 97.12 100 ARG A CA 1
ATOM 791 C C . ARG A 1 100 ? -10.948 -9.669 0.162 1.00 97.12 100 ARG A C 1
ATOM 793 O O . ARG A 1 100 ? -11.914 -9.803 0.908 1.00 97.12 100 ARG A O 1
ATOM 800 N N . THR A 1 101 ? -9.991 -8.774 0.377 1.00 96.88 101 THR A N 1
ATOM 801 C CA . THR A 1 101 ? -10.042 -7.769 1.446 1.00 96.88 101 THR A CA 1
ATOM 802 C C . THR A 1 101 ? -11.224 -6.825 1.257 1.00 96.88 101 THR A C 1
ATOM 804 O O . THR A 1 101 ? -12.011 -6.643 2.184 1.00 96.88 101 THR A O 1
ATOM 807 N N . ALA A 1 102 ? -11.456 -6.340 0.036 1.00 97.06 102 ALA A N 1
ATOM 808 C CA . ALA A 1 102 ? -12.625 -5.518 -0.269 1.00 97.06 102 ALA A CA 1
ATOM 809 C C . ALA A 1 102 ? -13.956 -6.235 0.035 1.00 97.06 102 ALA A C 1
ATOM 811 O O . ALA A 1 102 ? -14.875 -5.639 0.601 1.00 97.06 102 ALA A O 1
ATOM 812 N N . GLN A 1 103 ? -14.056 -7.528 -0.285 1.00 97.06 103 GLN A N 1
ATOM 813 C CA . GLN A 1 103 ? -15.226 -8.340 0.047 1.00 97.06 103 GLN A CA 1
ATOM 814 C C . GLN A 1 103 ? -15.428 -8.486 1.558 1.00 97.06 103 GLN A C 1
ATOM 816 O O . GLN A 1 103 ? -16.554 -8.311 2.021 1.00 97.06 103 GLN A O 1
ATOM 821 N N . ARG A 1 104 ? -14.363 -8.759 2.331 1.00 94.12 104 ARG A N 1
ATOM 822 C CA . ARG A 1 104 ? -14.449 -8.836 3.804 1.00 94.12 104 ARG A CA 1
ATOM 823 C C . ARG A 1 104 ? -14.971 -7.535 4.407 1.00 94.12 104 ARG A C 1
ATOM 825 O O . ARG A 1 104 ? -15.777 -7.572 5.327 1.00 94.12 104 ARG A O 1
ATOM 832 N N . TRP A 1 105 ? -14.552 -6.401 3.854 1.00 93.25 105 TRP A N 1
ATOM 833 C CA . TRP A 1 105 ? -14.968 -5.077 4.313 1.00 93.25 105 TRP A CA 1
ATOM 834 C C . TRP A 1 105 ? -16.367 -4.662 3.844 1.00 93.25 105 TRP A C 1
ATOM 836 O O . TRP A 1 105 ? -16.845 -3.601 4.243 1.00 93.25 105 TRP A O 1
ATOM 846 N N . GLY A 1 106 ? -17.021 -5.435 2.967 1.00 94.00 106 GLY A N 1
ATOM 847 C CA . GLY A 1 106 ? -18.272 -5.012 2.331 1.00 94.00 106 GLY A CA 1
ATOM 848 C C . GLY A 1 106 ? -18.110 -3.673 1.603 1.00 94.00 106 GLY A C 1
ATOM 849 O O . GLY A 1 106 ? -18.918 -2.768 1.799 1.00 94.00 106 GLY A O 1
ATOM 850 N N . PHE A 1 107 ? -17.022 -3.542 0.836 1.00 88.94 107 PHE A N 1
ATOM 851 C CA . PHE A 1 107 ? -16.401 -2.285 0.412 1.00 88.94 107 PHE A CA 1
ATOM 852 C C . PHE A 1 107 ? -17.360 -1.138 0.048 1.00 88.94 107 PHE A C 1
ATOM 854 O O . PHE A 1 107 ? -18.170 -1.238 -0.874 1.00 88.94 107 PHE A O 1
ATOM 861 N N . ARG A 1 108 ? -17.189 0.005 0.726 1.00 89.06 108 ARG A N 1
ATOM 862 C CA . ARG A 1 108 ? -17.881 1.278 0.450 1.00 89.06 108 ARG A CA 1
ATOM 863 C C . ARG A 1 108 ? -16.916 2.470 0.447 1.00 89.06 108 ARG A C 1
ATOM 865 O O . ARG A 1 108 ? -17.240 3.512 1.002 1.00 89.06 108 ARG A O 1
ATOM 872 N N . MET A 1 109 ? -15.730 2.297 -0.149 1.00 85.00 109 MET A N 1
ATOM 873 C CA . MET A 1 109 ? -14.652 3.305 -0.175 1.00 85.00 109 MET A CA 1
ATOM 874 C C . MET A 1 109 ? -14.356 3.883 1.222 1.00 85.00 109 MET A C 1
ATOM 876 O O . MET A 1 109 ? -14.573 5.074 1.460 1.00 85.00 109 MET A O 1
ATOM 880 N N . PRO A 1 110 ? -13.929 3.040 2.178 1.00 92.56 110 PRO A N 1
ATOM 881 C CA . PRO A 1 110 ? -13.693 3.490 3.539 1.00 92.56 110 PRO A CA 1
ATOM 882 C C . PRO A 1 110 ? -12.526 4.480 3.605 1.00 92.56 110 PRO A C 1
ATOM 884 O O . PRO A 1 110 ? -11.586 4.431 2.806 1.00 92.56 110 PRO A O 1
ATOM 887 N N . TRP A 1 111 ? -12.583 5.350 4.611 1.00 96.56 111 TRP A N 1
ATOM 888 C CA . TRP A 1 111 ? -11.407 6.067 5.082 1.00 96.56 111 TRP A CA 1
ATOM 889 C C . TRP A 1 111 ? -10.566 5.120 5.940 1.00 96.56 111 TRP A C 1
ATOM 891 O O . TRP A 1 111 ? -11.104 4.462 6.835 1.00 96.56 111 TRP A O 1
ATOM 901 N N . VAL A 1 112 ? -9.267 5.046 5.664 1.00 97.19 112 VAL A N 1
ATOM 902 C CA . VAL A 1 112 ? -8.328 4.154 6.347 1.00 97.19 112 VAL A CA 1
ATOM 903 C C . VAL A 1 112 ? -7.073 4.897 6.779 1.00 97.19 112 VAL A C 1
ATOM 905 O O . VAL A 1 112 ? -6.676 5.877 6.146 1.00 97.19 112 VAL A O 1
ATOM 908 N N . THR A 1 113 ? -6.427 4.384 7.823 1.00 97.56 113 THR A N 1
ATOM 909 C CA . THR A 1 113 ? -5.061 4.763 8.198 1.00 97.56 113 THR A CA 1
ATOM 910 C C . THR A 1 113 ? -4.130 3.586 7.940 1.00 97.56 113 THR A C 1
ATOM 912 O O . THR A 1 113 ? -4.390 2.476 8.399 1.00 97.56 113 THR A O 1
ATOM 915 N N . VAL A 1 114 ? -3.057 3.828 7.194 1.00 98.06 114 VAL A N 1
ATOM 916 C CA . VAL A 1 114 ? -1.982 2.872 6.928 1.00 98.06 114 VAL A CA 1
ATOM 917 C C . VAL A 1 114 ? -0.889 3.081 7.967 1.00 98.06 114 VAL A C 1
ATOM 919 O O . VAL A 1 114 ? -0.405 4.201 8.130 1.00 98.06 114 VAL A O 1
ATOM 922 N N . TRP A 1 115 ? -0.501 2.008 8.644 1.00 97.88 115 TRP A N 1
ATOM 923 C CA . TRP A 1 115 ? 0.530 1.976 9.676 1.00 97.88 115 TRP A CA 1
ATOM 924 C C . TRP A 1 115 ? 1.694 1.078 9.254 1.00 97.88 115 TRP A C 1
ATOM 926 O O . TRP A 1 115 ? 1.513 0.123 8.496 1.00 97.88 115 TRP A O 1
ATOM 936 N N . ASP A 1 116 ? 2.887 1.392 9.740 1.00 96.56 116 ASP A N 1
ATOM 937 C CA . ASP A 1 116 ? 4.121 0.633 9.520 1.00 96.56 116 ASP A CA 1
ATOM 938 C C . ASP A 1 116 ? 4.311 -0.532 10.491 1.00 96.56 116 ASP A C 1
ATOM 940 O O . ASP A 1 116 ? 5.030 -1.475 10.182 1.00 96.56 116 ASP A O 1
ATOM 944 N N . GLU A 1 117 ? 3.628 -0.473 11.626 1.00 93.50 117 GLU A N 1
ATOM 945 C CA . GLU A 1 117 ? 3.502 -1.515 12.635 1.00 93.50 117 GLU A CA 1
ATOM 946 C C . GLU A 1 117 ? 2.075 -1.476 13.216 1.00 93.50 117 GLU A C 1
ATOM 948 O O . GLU A 1 117 ? 1.374 -0.470 13.058 1.00 93.50 117 GLU A O 1
ATOM 953 N N . PRO A 1 118 ? 1.570 -2.546 13.857 1.00 88.69 118 PRO A N 1
ATOM 954 C CA . PRO A 1 118 ? 0.240 -2.488 14.445 1.00 88.69 118 PRO A CA 1
ATOM 955 C C . PRO A 1 118 ? 0.235 -1.454 15.588 1.00 88.69 118 PRO A C 1
ATOM 957 O O . PRO A 1 118 ? 1.043 -1.573 16.512 1.00 88.69 118 PRO A O 1
ATOM 960 N N . PRO A 1 119 ? -0.666 -0.453 15.581 1.00 84.88 119 PRO A N 1
ATOM 961 C CA . PRO A 1 119 ? -0.689 0.585 16.606 1.00 84.88 119 PRO A CA 1
ATOM 962 C C . PRO A 1 119 ? -0.939 -0.018 17.997 1.00 84.88 119 PRO A C 1
ATOM 964 O O . PRO A 1 119 ? -2.021 -0.528 18.297 1.00 84.88 119 PRO A O 1
ATOM 967 N N . LEU A 1 120 ? 0.070 0.081 18.870 1.00 72.81 120 LEU A N 1
ATOM 968 C CA . LEU A 1 120 ? 0.106 -0.557 20.192 1.00 72.81 120 LEU A CA 1
ATOM 969 C C . LEU A 1 120 ? -1.084 -0.177 21.089 1.00 72.81 120 LEU A C 1
ATOM 971 O O . LEU A 1 120 ? -1.596 -1.012 21.831 1.00 72.81 120 LEU A O 1
ATOM 975 N N . ALA A 1 121 ? -1.565 1.065 20.985 1.00 62.09 121 ALA A N 1
ATOM 976 C CA . ALA A 1 121 ? -2.711 1.551 21.753 1.00 62.09 121 ALA A CA 1
ATOM 977 C C . ALA A 1 121 ? -4.002 0.752 21.489 1.00 62.09 121 ALA A C 1
ATOM 979 O O . ALA A 1 121 ? -4.843 0.645 22.377 1.00 62.09 121 ALA A O 1
ATOM 980 N N . LEU A 1 122 ? -4.151 0.166 20.295 1.00 62.84 122 LEU A N 1
ATOM 981 C CA . LEU A 1 122 ? -5.321 -0.637 19.935 1.00 62.84 122 LEU A CA 1
ATOM 982 C C . LEU A 1 122 ? -5.185 -2.097 20.365 1.00 62.84 122 LEU A C 1
ATOM 984 O O . LEU A 1 122 ? -6.174 -2.683 20.794 1.00 62.84 122 LEU A O 1
ATOM 988 N N . LEU A 1 123 ? -3.969 -2.648 20.340 1.00 62.38 123 LEU A N 1
ATOM 989 C CA . LEU A 1 123 ? -3.691 -3.990 20.865 1.00 62.38 123 LEU A CA 1
ATOM 990 C C . LEU A 1 123 ? -3.889 -4.065 22.388 1.00 62.38 123 LEU A C 1
ATOM 992 O O . LEU A 1 123 ? -4.423 -5.041 22.904 1.00 62.38 123 LEU A O 1
ATOM 996 N N . LEU A 1 124 ? -3.510 -3.009 23.114 1.00 60.00 124 LEU A N 1
ATOM 997 C CA . LEU A 1 124 ? -3.680 -2.956 24.569 1.00 60.00 124 LEU A CA 1
ATOM 998 C C . LEU A 1 124 ? -5.134 -2.697 24.992 1.00 60.00 124 LEU A C 1
ATOM 1000 O O . LEU A 1 124 ? -5.543 -3.143 26.060 1.00 60.00 124 LEU A O 1
ATOM 1004 N N . ALA A 1 125 ? -5.933 -2.010 24.169 1.00 54.50 125 ALA A N 1
ATOM 1005 C CA . ALA A 1 125 ? -7.352 -1.780 24.451 1.00 54.50 125 ALA A CA 1
ATOM 1006 C C . ALA A 1 125 ? -8.188 -3.071 24.373 1.00 54.50 125 ALA A C 1
ATOM 1008 O O . ALA A 1 125 ? -9.167 -3.203 25.105 1.00 54.50 125 ALA A O 1
ATOM 1009 N N . THR A 1 126 ? -7.794 -4.030 23.528 1.00 53.06 126 THR A N 1
ATOM 1010 C CA . THR A 1 126 ? -8.430 -5.355 23.466 1.00 53.06 126 THR A CA 1
ATOM 1011 C C . THR A 1 126 ? -8.059 -6.251 24.648 1.00 53.06 126 THR A C 1
ATOM 1013 O O . THR A 1 126 ? -8.920 -6.985 25.122 1.00 53.06 126 THR A O 1
ATOM 1016 N N . ASP A 1 127 ? -6.835 -6.143 25.175 1.00 53.00 127 ASP A N 1
ATOM 1017 C CA . ASP A 1 127 ? -6.396 -6.903 26.360 1.00 53.00 127 ASP A CA 1
ATOM 1018 C C . ASP A 1 127 ? -6.905 -6.299 27.682 1.00 53.00 127 ASP A C 1
ATOM 1020 O O . ASP A 1 127 ? -7.028 -6.994 28.688 1.00 53.00 127 ASP A O 1
ATOM 1024 N N . ALA A 1 128 ? -7.215 -4.999 27.693 1.00 50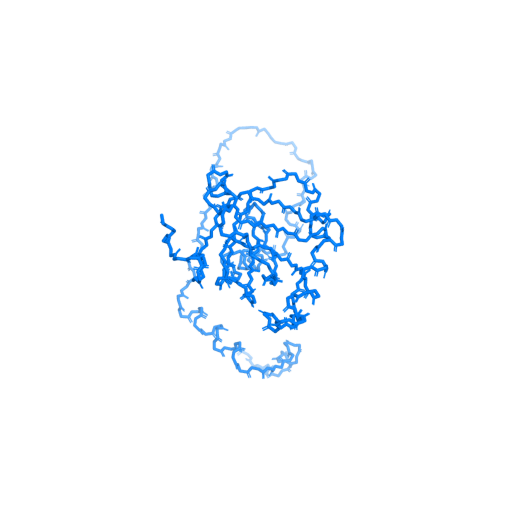.88 128 ALA A N 1
ATOM 1025 C CA . ALA A 1 128 ? -7.689 -4.286 28.876 1.00 50.88 128 ALA A CA 1
ATOM 1026 C C . ALA A 1 128 ? -9.213 -4.338 29.080 1.00 50.88 128 ALA A C 1
ATOM 1028 O O . ALA A 1 128 ? -9.692 -3.746 30.048 1.00 50.88 128 ALA A O 1
ATOM 1029 N N . MET A 1 129 ? -9.989 -5.011 28.218 1.00 46.41 129 MET A N 1
ATOM 1030 C CA . MET A 1 129 ? -11.397 -5.287 28.526 1.00 46.41 129 MET A CA 1
ATOM 1031 C C . MET A 1 129 ? -11.463 -6.399 29.580 1.00 46.41 129 MET A C 1
ATOM 1033 O O . MET A 1 129 ? -11.128 -7.543 29.265 1.00 46.41 129 MET A O 1
ATOM 1037 N N . PRO A 1 130 ? -11.912 -6.123 30.820 1.00 48.50 130 PRO A N 1
ATOM 1038 C CA . PRO A 1 130 ? -12.194 -7.195 31.757 1.00 48.50 130 PRO A CA 1
ATOM 1039 C C . PRO A 1 130 ? -13.312 -8.046 31.154 1.00 48.50 130 PRO A C 1
ATOM 1041 O O . PRO A 1 130 ? -14.367 -7.524 30.790 1.00 48.50 130 PRO A O 1
ATOM 1044 N N . LEU A 1 131 ? -13.080 -9.352 31.045 1.00 50.19 131 LEU A N 1
ATOM 1045 C CA . LEU A 1 131 ? -14.105 -10.350 30.744 1.00 50.19 131 LEU A CA 1
ATOM 1046 C C . LEU A 1 131 ? -15.054 -10.490 31.947 1.00 50.19 131 LEU A C 1
ATOM 1048 O O . LEU A 1 131 ? -15.118 -11.535 32.581 1.00 50.19 131 LEU A O 1
ATOM 1052 N N . ASP A 1 132 ? -15.770 -9.427 32.291 1.00 51.88 132 ASP A N 1
ATOM 1053 C CA . ASP A 1 132 ? -16.907 -9.473 33.200 1.00 51.88 132 ASP A CA 1
ATOM 1054 C C . ASP A 1 132 ? -18.165 -9.192 32.377 1.00 51.88 132 ASP A C 1
ATOM 1056 O O . ASP A 1 132 ? -18.579 -8.054 32.168 1.00 51.88 132 ASP A O 1
ATOM 1060 N N . TRP A 1 133 ? -18.749 -10.267 31.857 1.00 50.94 133 TRP A N 1
ATOM 1061 C CA . TRP A 1 133 ? -20.085 -10.253 31.269 1.00 50.94 133 TRP A CA 1
ATOM 1062 C C . TRP A 1 133 ? -21.181 -10.459 32.333 1.00 50.94 133 TRP A C 1
ATOM 1064 O O . TRP A 1 133 ? -22.367 -10.362 32.013 1.00 50.94 133 TRP A O 1
ATOM 1074 N N . ASP A 1 134 ? -20.809 -10.702 33.593 1.00 53.47 134 ASP A N 1
ATOM 1075 C CA . ASP A 1 134 ? -21.723 -10.979 34.703 1.00 53.47 134 ASP A CA 1
ATOM 1076 C C . ASP A 1 134 ? -22.333 -9.696 35.303 1.00 53.47 134 ASP A C 1
ATOM 1078 O O . ASP A 1 134 ? -23.422 -9.740 35.887 1.00 53.47 134 ASP A O 1
ATOM 1082 N N . THR A 1 135 ? -21.722 -8.523 35.106 1.00 54.69 135 THR A N 1
ATOM 1083 C CA . THR A 1 135 ? -22.260 -7.239 35.598 1.00 54.69 135 THR A CA 1
ATOM 1084 C C . THR A 1 135 ? -23.265 -6.555 34.669 1.00 54.69 135 THR A C 1
ATOM 1086 O O . THR A 1 135 ? -23.942 -5.616 35.093 1.00 54.69 135 THR A O 1
ATOM 1089 N N . CYS A 1 136 ? -23.493 -7.062 33.452 1.00 46.25 136 CYS A N 1
ATOM 1090 C CA . CYS A 1 136 ? -24.570 -6.590 32.567 1.00 46.25 136 CYS A CA 1
ATOM 1091 C C . CYS A 1 136 ? -25.886 -7.372 32.730 1.00 46.25 136 CYS A C 1
ATOM 1093 O O . CYS A 1 136 ? -26.645 -7.539 31.771 1.00 46.25 136 CYS A O 1
ATOM 1095 N N . ARG A 1 137 ? -26.218 -7.823 33.946 1.00 41.94 137 ARG A N 1
ATOM 1096 C CA . ARG A 1 137 ? -27.575 -8.300 34.236 1.00 41.94 137 ARG A CA 1
ATOM 1097 C C . ARG A 1 137 ? -28.503 -7.086 34.398 1.00 41.94 137 ARG A C 1
ATOM 1099 O O . ARG A 1 137 ? -28.316 -6.323 35.346 1.00 41.94 137 ARG A O 1
ATOM 1106 N N . PRO A 1 138 ? -29.514 -6.877 33.532 1.00 35.22 138 PRO A N 1
ATOM 1107 C CA . PRO A 1 138 ? -30.519 -5.856 33.803 1.00 35.22 138 PRO A CA 1
ATOM 1108 C C . PRO A 1 138 ? -31.197 -6.196 35.139 1.00 35.22 138 PRO A C 1
ATOM 1110 O O . PRO A 1 138 ? -31.521 -7.369 35.359 1.00 35.22 138 PRO A O 1
ATOM 1113 N N . PRO A 1 139 ? -31.414 -5.228 36.049 1.00 36.78 139 PRO A N 1
ATOM 1114 C CA . PRO A 1 139 ? -32.144 -5.510 37.271 1.00 36.78 139 PRO A CA 1
ATOM 1115 C C . PRO A 1 139 ? -33.563 -5.933 36.886 1.00 36.78 139 PRO A C 1
ATOM 1117 O O . PRO A 1 139 ? -34.360 -5.140 36.384 1.00 36.78 139 PRO A O 1
ATOM 1120 N N . THR A 1 140 ? -33.882 -7.206 37.106 1.00 41.44 140 THR A N 1
ATOM 1121 C CA . THR A 1 140 ? -35.263 -7.679 37.150 1.00 41.44 140 THR A CA 1
ATOM 1122 C C . THR A 1 140 ? -35.985 -6.908 38.250 1.00 41.44 140 THR A C 1
ATOM 1124 O O . THR A 1 140 ? -35.758 -7.148 39.430 1.00 41.44 140 THR A O 1
ATOM 1127 N N . SER A 1 141 ? -36.816 -5.958 37.824 1.00 43.81 141 SER A N 1
ATOM 1128 C CA . SER A 1 141 ? -37.944 -5.357 38.539 1.0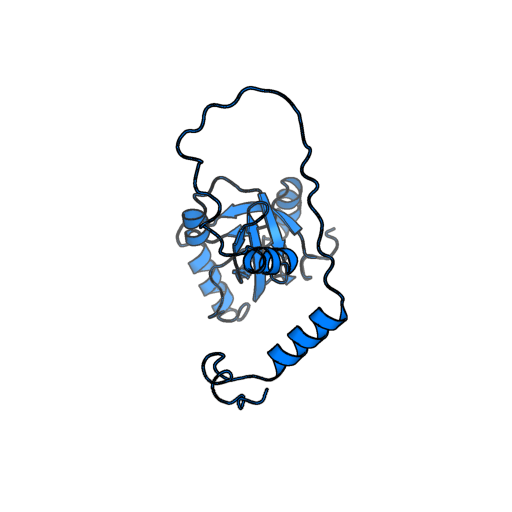0 43.81 141 SER A CA 1
ATOM 1129 C C . SER A 1 141 ? -37.721 -4.990 40.012 1.00 43.81 141 SER A C 1
ATOM 1131 O O . SER A 1 141 ? -38.048 -5.755 40.913 1.00 43.81 141 SER A O 1
ATOM 1133 N N . ALA A 1 142 ? -37.340 -3.737 40.259 1.00 34.25 142 ALA A N 1
ATOM 1134 C CA . ALA A 1 142 ? -37.682 -3.049 41.501 1.00 34.25 142 ALA A CA 1
ATOM 1135 C C . ALA A 1 142 ? -38.079 -1.597 41.189 1.00 34.25 142 ALA A C 1
ATOM 1137 O O . ALA A 1 142 ? -37.268 -0.788 40.746 1.00 34.25 142 ALA A O 1
ATOM 1138 N N . PHE A 1 143 ? -39.361 -1.292 41.385 1.00 41.25 143 PHE A N 1
ATOM 1139 C CA . PHE A 1 143 ? -39.908 0.063 41.429 1.00 41.25 143 PHE A CA 1
ATOM 1140 C C . PHE A 1 143 ? -39.240 0.859 42.555 1.00 41.25 143 PHE A C 1
ATOM 1142 O O . PHE A 1 143 ? -39.496 0.516 43.703 1.00 41.25 143 PHE A O 1
ATOM 1149 N N . ILE A 1 144 ? -38.502 1.939 42.263 1.00 32.53 144 ILE A N 1
ATOM 1150 C CA . ILE A 1 144 ? -38.298 3.077 43.185 1.00 32.53 144 ILE A CA 1
ATOM 1151 C C . ILE A 1 144 ? -38.168 4.381 42.367 1.00 32.53 144 ILE A C 1
ATOM 1153 O O . ILE A 1 144 ? -37.549 4.411 41.308 1.00 32.53 144 ILE A O 1
ATOM 1157 N N . HIS A 1 145 ? -38.827 5.436 42.851 1.00 29.27 145 HIS A N 1
ATOM 1158 C CA . HIS A 1 145 ? -38.930 6.786 42.290 1.00 29.27 145 HIS A CA 1
ATOM 1159 C C . HIS A 1 145 ? -37.592 7.535 42.068 1.00 29.27 145 HIS A C 1
ATOM 1161 O O . HIS A 1 145 ? -36.617 7.334 42.782 1.00 29.27 145 HIS A O 1
ATOM 1167 N N . SER A 1 146 ? -37.633 8.462 41.098 1.00 33.22 146 SER A N 1
ATOM 1168 C CA . SER A 1 146 ? -36.719 9.593 40.791 1.00 33.22 146 SER A CA 1
ATOM 1169 C C . SER A 1 146 ? -36.313 10.459 42.009 1.00 33.22 146 SER A C 1
ATOM 1171 O O . SER A 1 146 ? -36.976 10.332 43.038 1.00 33.22 146 SER A O 1
ATOM 1173 N N . PRO A 1 147 ? -35.437 11.498 41.902 1.00 49.81 147 PRO A N 1
ATOM 1174 C CA . PRO A 1 147 ? -34.402 11.851 40.899 1.00 49.81 147 PRO A CA 1
ATOM 1175 C C . PRO A 1 147 ? -33.065 12.326 41.540 1.00 49.81 147 PRO A C 1
ATOM 1177 O O . PRO A 1 147 ? -33.109 13.270 42.305 1.00 49.81 147 PRO A O 1
ATOM 1180 N N . HIS A 1 148 ? -31.872 11.845 41.163 1.00 31.98 148 HIS A N 1
ATOM 1181 C CA . HIS A 1 148 ? -30.627 12.645 41.284 1.00 31.98 148 HIS A CA 1
ATOM 1182 C C . HIS A 1 148 ? -29.534 12.125 40.335 1.00 31.98 148 HIS A C 1
ATOM 1184 O O . HIS A 1 148 ? -29.252 10.933 40.270 1.00 31.98 148 HIS A O 1
ATOM 1190 N N . SER A 1 149 ? -28.941 13.049 39.584 1.00 43.84 149 SER A N 1
ATOM 1191 C CA . SER A 1 149 ? -27.854 12.859 38.624 1.00 43.84 149 SER A CA 1
ATOM 1192 C C . SER A 1 149 ? -26.550 12.431 39.306 1.00 43.84 149 SER A C 1
ATOM 1194 O O . SER A 1 149 ? -26.179 13.032 40.311 1.00 43.84 149 SER A O 1
ATOM 1196 N N . VAL A 1 150 ? -25.787 11.510 38.703 1.00 31.55 150 VAL A N 1
ATOM 1197 C CA . VAL A 1 150 ? -24.341 11.378 38.955 1.00 31.55 150 VAL A CA 1
ATOM 1198 C C . VAL A 1 150 ? -23.611 11.145 37.632 1.00 31.55 150 VAL A C 1
ATOM 1200 O O . VAL A 1 150 ? -23.970 10.278 36.841 1.00 31.55 150 VAL A O 1
ATOM 1203 N N . SER A 1 151 ? -22.600 11.981 37.405 1.00 33.19 151 SER A N 1
ATOM 1204 C CA . SER A 1 151 ? -21.667 11.954 36.281 1.00 33.19 151 SER A CA 1
ATOM 1205 C C . SER A 1 151 ? -20.648 10.826 36.477 1.00 33.19 151 SER A C 1
ATOM 1207 O O . SER A 1 151 ? -20.072 10.723 37.560 1.00 33.19 151 SER A O 1
ATOM 1209 N N . VAL A 1 152 ? -20.394 9.996 35.460 1.00 33.22 152 VAL A N 1
ATOM 1210 C CA . VAL A 1 152 ? -19.331 8.977 35.512 1.00 33.22 152 VAL A CA 1
ATOM 1211 C C . VAL A 1 152 ? -18.049 9.583 34.945 1.00 33.22 152 VAL A C 1
ATOM 1213 O O . VAL A 1 152 ? -17.956 9.861 33.751 1.00 33.22 152 VAL A O 1
ATOM 1216 N N . ALA A 1 153 ? -17.062 9.805 35.811 1.00 30.42 153 ALA A N 1
ATOM 1217 C CA . ALA A 1 153 ? -15.706 10.150 35.407 1.00 30.42 153 ALA A CA 1
ATOM 1218 C C . ALA A 1 153 ? -14.969 8.871 34.981 1.00 30.42 153 ALA A C 1
ATOM 1220 O O . ALA A 1 153 ? -14.812 7.951 35.781 1.00 30.42 153 ALA A O 1
ATOM 1221 N N . ALA A 1 154 ? -14.512 8.811 33.730 1.00 31.89 154 ALA A N 1
ATOM 1222 C CA . ALA A 1 154 ? -13.593 7.771 33.282 1.00 31.89 154 ALA A CA 1
ATOM 1223 C C . ALA A 1 154 ? -12.194 8.067 33.846 1.00 31.89 154 ALA A C 1
ATOM 1225 O O . ALA A 1 154 ? -11.569 9.067 33.490 1.00 31.89 154 ALA A O 1
ATOM 1226 N N . THR A 1 155 ? -11.705 7.219 34.749 1.00 28.80 155 THR A N 1
ATOM 1227 C CA . THR A 1 155 ? -10.330 7.292 35.252 1.00 28.80 155 THR A CA 1
ATOM 1228 C C . THR A 1 155 ? -9.393 6.627 34.247 1.00 28.80 155 THR A C 1
ATOM 1230 O O . THR A 1 155 ? -9.465 5.423 34.020 1.00 28.80 155 THR A O 1
ATOM 1233 N N . LEU A 1 156 ? -8.501 7.417 33.647 1.00 29.44 156 LEU A N 1
ATOM 1234 C CA . LEU A 1 156 ? -7.388 6.917 32.845 1.00 29.44 156 LEU A CA 1
ATOM 1235 C C . LEU A 1 156 ? -6.376 6.244 33.789 1.00 29.44 156 LEU A C 1
ATOM 1237 O O . LEU A 1 156 ? -5.764 6.919 34.618 1.00 29.44 156 LEU A O 1
ATOM 1241 N N . VAL A 1 157 ? -6.201 4.926 33.691 1.00 35.41 157 VAL A N 1
ATOM 1242 C CA . VAL A 1 157 ? -5.139 4.225 34.427 1.00 35.41 157 VAL A CA 1
ATOM 1243 C C . VAL A 1 157 ? -3.830 4.420 33.666 1.00 35.41 157 VAL A C 1
ATOM 1245 O O . VAL A 1 157 ? -3.626 3.854 32.595 1.00 35.41 157 VAL A O 1
ATOM 1248 N N . VAL A 1 158 ? -2.943 5.250 34.212 1.00 36.34 158 VAL A N 1
ATOM 1249 C CA . VAL A 1 158 ? -1.576 5.412 33.705 1.00 36.34 158 VAL A CA 1
ATOM 1250 C C . VAL A 1 158 ? -0.736 4.250 34.231 1.00 36.34 158 VAL A C 1
ATOM 1252 O O . VAL A 1 158 ? -0.486 4.158 35.432 1.00 36.34 158 VAL A O 1
ATOM 1255 N N . VAL A 1 159 ? -0.307 3.355 33.340 1.00 38.38 159 VAL A N 1
ATOM 1256 C CA . VAL A 1 159 ? 0.604 2.257 33.692 1.00 38.38 159 VAL A CA 1
ATOM 1257 C C . VAL A 1 159 ? 2.049 2.784 33.695 1.00 38.38 159 VAL A C 1
ATOM 1259 O O . VAL A 1 159 ? 2.464 3.397 32.710 1.00 38.38 159 VAL A O 1
ATOM 1262 N N . PRO A 1 160 ? 2.837 2.568 34.766 1.00 38.91 160 PRO A N 1
ATOM 1263 C CA . PRO A 1 160 ? 4.223 3.026 34.832 1.00 38.91 160 PRO A CA 1
ATOM 1264 C C . PRO A 1 160 ? 5.120 2.367 33.775 1.00 38.91 160 PRO A C 1
ATOM 1266 O O . PRO A 1 160 ? 5.064 1.159 33.547 1.00 38.91 160 PRO A O 1
ATOM 1269 N N . GLU A 1 161 ? 6.031 3.151 33.197 1.00 43.47 161 GLU A N 1
ATOM 1270 C CA . GLU A 1 161 ? 6.982 2.739 32.149 1.00 43.47 161 GLU A CA 1
ATOM 1271 C C . GLU A 1 161 ? 7.819 1.496 32.522 1.00 43.47 161 GLU A C 1
ATOM 1273 O O . GLU A 1 161 ? 8.165 0.678 31.668 1.00 43.47 161 GLU A O 1
ATOM 1278 N N . GLN A 1 162 ? 8.118 1.310 33.811 1.00 41.31 162 GLN A N 1
ATOM 1279 C CA . GLN A 1 162 ? 8.885 0.155 34.290 1.00 41.31 162 GLN A CA 1
ATOM 1280 C C . GLN A 1 162 ? 8.127 -1.171 34.136 1.00 41.31 162 GLN A C 1
ATOM 1282 O O . GLN A 1 162 ? 8.741 -2.202 33.862 1.00 41.31 162 GLN A O 1
ATOM 1287 N N . THR A 1 163 ? 6.798 -1.145 34.241 1.00 43.75 163 THR A N 1
ATOM 1288 C CA . THR A 1 163 ? 5.942 -2.316 34.015 1.00 43.75 163 THR A CA 1
ATOM 1289 C C . THR A 1 163 ? 5.944 -2.710 32.538 1.00 43.75 163 THR A C 1
ATOM 1291 O O . THR A 1 163 ? 5.990 -3.895 32.212 1.00 43.75 163 THR A O 1
ATOM 1294 N N . VAL A 1 164 ? 5.996 -1.718 31.642 1.00 49.25 164 VAL A N 1
ATOM 1295 C CA . VAL A 1 164 ? 6.079 -1.918 30.187 1.00 49.25 164 VAL A CA 1
ATOM 1296 C C . VAL A 1 164 ? 7.417 -2.551 29.794 1.00 49.25 164 VAL A C 1
ATOM 1298 O O . VAL A 1 164 ? 7.445 -3.524 29.044 1.00 49.25 164 VAL A O 1
ATOM 1301 N N . LYS A 1 165 ? 8.532 -2.068 30.357 1.00 43.34 165 LYS A N 1
ATOM 1302 C CA . LYS A 1 165 ? 9.874 -2.612 30.079 1.00 43.34 165 LYS A CA 1
ATOM 1303 C C . LYS A 1 165 ? 10.016 -4.077 30.499 1.00 43.34 165 LYS A C 1
ATOM 1305 O O . LYS A 1 165 ? 10.545 -4.877 29.733 1.00 43.34 165 LYS A O 1
ATOM 1310 N N . LYS A 1 166 ? 9.466 -4.449 31.659 1.00 42.47 166 LYS A N 1
ATOM 1311 C CA . LYS A 1 166 ? 9.523 -5.826 32.172 1.00 42.47 166 LYS A CA 1
ATOM 1312 C C . LYS A 1 166 ? 8.703 -6.810 31.325 1.00 42.47 166 LYS A C 1
ATOM 1314 O O . LYS A 1 166 ? 9.123 -7.946 31.124 1.00 42.47 166 LYS A O 1
ATOM 1319 N N . ALA A 1 167 ? 7.567 -6.367 30.781 1.00 46.75 167 ALA A N 1
ATOM 1320 C CA . ALA A 1 167 ? 6.745 -7.175 29.876 1.00 46.75 167 ALA A CA 1
ATOM 1321 C C . ALA A 1 167 ? 7.424 -7.420 28.513 1.00 46.75 167 ALA A C 1
ATOM 1323 O O . ALA A 1 167 ? 7.297 -8.502 27.942 1.00 46.75 167 ALA A O 1
ATOM 1324 N N . ILE A 1 168 ? 8.186 -6.443 28.008 1.00 51.66 168 ILE A N 1
ATOM 1325 C CA . ILE A 1 168 ? 8.956 -6.567 26.758 1.00 51.66 168 ILE A CA 1
ATOM 1326 C C . ILE A 1 168 ? 10.128 -7.548 26.923 1.00 51.66 168 ILE A C 1
ATOM 1328 O O . ILE A 1 168 ? 10.379 -8.360 26.028 1.00 51.66 168 ILE A O 1
ATOM 1332 N N . GLU A 1 169 ? 10.802 -7.510 28.074 1.00 43.50 169 GLU A N 1
ATOM 1333 C CA . GLU A 1 169 ? 11.939 -8.381 28.400 1.00 43.50 169 GLU A CA 1
ATOM 1334 C C . GLU A 1 169 ? 11.512 -9.855 28.532 1.00 43.50 169 GLU A C 1
ATOM 1336 O O . GLU A 1 169 ? 12.165 -10.747 27.993 1.00 43.50 169 GLU A O 1
ATOM 1341 N N . LEU A 1 170 ? 10.342 -10.108 29.130 1.00 47.81 170 LEU A N 1
ATOM 1342 C CA . LEU A 1 170 ? 9.747 -11.449 29.229 1.00 47.81 170 LEU A CA 1
ATOM 1343 C C . LEU A 1 170 ? 9.320 -12.025 27.868 1.00 47.81 170 LEU A C 1
ATOM 1345 O O . LEU A 1 170 ? 9.329 -13.240 27.686 1.00 47.81 170 LEU A O 1
ATOM 1349 N N . ARG A 1 171 ? 8.994 -11.176 26.884 1.00 46.59 171 ARG A N 1
ATOM 1350 C CA . ARG A 1 171 ? 8.619 -11.612 25.525 1.00 46.59 171 ARG A CA 1
ATOM 1351 C C . ARG A 1 171 ? 9.820 -12.020 24.665 1.00 46.59 171 ARG A C 1
ATOM 1353 O O . ARG A 1 171 ? 9.657 -12.828 23.757 1.00 46.59 171 ARG A O 1
ATOM 1360 N N . HIS A 1 172 ? 11.010 -11.481 24.943 1.00 44.94 172 HIS A N 1
ATOM 1361 C CA . HIS A 1 172 ? 12.238 -11.780 24.190 1.00 44.94 172 HIS A CA 1
ATOM 1362 C C . HIS A 1 172 ? 12.903 -13.102 24.600 1.00 44.94 172 HIS A C 1
ATOM 1364 O O . HIS A 1 172 ? 13.761 -13.598 23.874 1.00 44.94 172 HIS A O 1
ATOM 1370 N N . LEU A 1 173 ? 12.500 -13.691 25.730 1.00 44.16 173 LEU A N 1
ATOM 1371 C CA . LEU A 1 173 ? 13.137 -14.885 26.292 1.00 44.16 173 LEU A CA 1
ATOM 1372 C C . LEU A 1 173 ? 12.548 -16.230 25.846 1.00 44.16 173 LEU A C 1
ATOM 1374 O O . LEU A 1 173 ? 13.067 -17.243 26.284 1.00 44.16 173 LEU A O 1
ATOM 1378 N N . GLY A 1 174 ? 11.547 -16.257 24.959 1.00 36.00 174 GLY A N 1
ATOM 1379 C CA . GLY A 1 174 ? 11.153 -17.451 24.194 1.00 36.00 174 GLY A CA 1
ATOM 1380 C C . GLY A 1 174 ? 10.925 -18.758 24.982 1.00 36.00 174 GLY A C 1
ATOM 1381 O O . GLY A 1 174 ? 11.865 -19.494 25.253 1.00 36.00 174 GLY A O 1
ATOM 1382 N N . ALA A 1 175 ? 9.642 -19.110 25.141 1.00 40.69 175 ALA A N 1
ATOM 1383 C CA . ALA A 1 175 ? 9.082 -20.398 25.588 1.00 40.69 175 ALA A CA 1
ATOM 1384 C C . ALA A 1 175 ? 8.965 -20.624 27.108 1.00 40.69 175 ALA A C 1
ATOM 1386 O O . ALA A 1 175 ? 9.951 -20.764 27.819 1.00 40.69 175 ALA A O 1
ATOM 1387 N N . MET A 1 176 ? 7.729 -20.745 27.600 1.00 32.81 176 MET A N 1
ATOM 1388 C CA . MET A 1 176 ? 7.100 -22.034 27.933 1.00 32.81 176 MET A CA 1
ATOM 1389 C C . MET A 1 176 ? 5.676 -21.800 28.461 1.00 32.81 176 MET A C 1
ATOM 1391 O O . MET A 1 176 ? 5.349 -20.716 28.943 1.00 32.81 176 MET A O 1
ATOM 1395 N N . ASP A 1 177 ? 4.824 -22.804 28.272 1.00 40.31 177 ASP A N 1
ATOM 1396 C CA . ASP A 1 177 ? 3.401 -22.834 28.594 1.00 40.31 177 ASP A CA 1
ATOM 1397 C C . ASP A 1 177 ? 3.051 -22.180 29.937 1.00 40.31 177 ASP A C 1
ATOM 1399 O O . ASP A 1 177 ? 3.504 -22.588 31.005 1.00 40.31 177 ASP A O 1
ATOM 1403 N N . PHE A 1 178 ? 2.152 -21.195 29.888 1.00 38.12 178 PHE A N 1
ATOM 1404 C CA . PHE A 1 178 ? 1.623 -20.502 31.069 1.00 38.12 178 PHE A CA 1
ATOM 1405 C C . PHE A 1 178 ? 0.771 -21.420 31.975 1.00 38.12 178 PHE A C 1
ATOM 1407 O O . PHE A 1 178 ? 0.281 -20.987 33.013 1.00 38.12 178 PHE A O 1
ATOM 1414 N N . VAL A 1 179 ? 0.576 -22.686 31.585 1.00 40.47 179 VAL A N 1
ATOM 1415 C CA . VAL A 1 179 ? -0.273 -23.657 32.288 1.00 40.47 179 VAL A CA 1
ATOM 1416 C C . VAL A 1 179 ? 0.513 -24.497 33.310 1.00 40.47 179 VAL A C 1
ATOM 1418 O O . VAL A 1 179 ? -0.092 -24.963 34.270 1.00 40.47 179 VAL A O 1
ATOM 1421 N N . ASP A 1 180 ? 1.845 -24.606 33.209 1.00 38.41 180 ASP A N 1
ATOM 1422 C CA . ASP A 1 180 ? 2.640 -25.455 34.124 1.00 38.41 180 ASP A CA 1
ATOM 1423 C C . ASP A 1 180 ? 3.323 -24.699 35.282 1.00 38.41 180 ASP A C 1
ATOM 1425 O O . ASP A 1 180 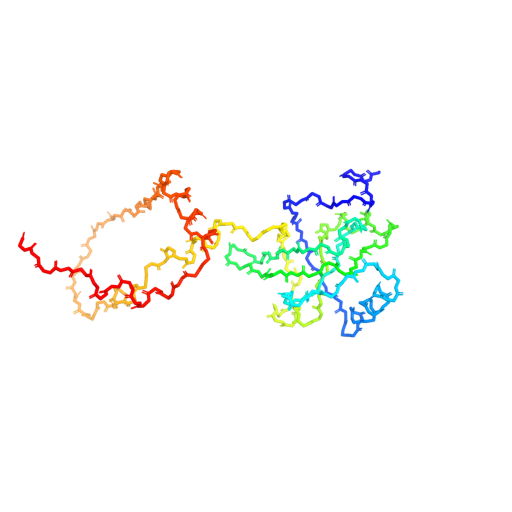? 3.680 -25.300 36.296 1.00 38.41 180 ASP A O 1
ATOM 1429 N N . ALA A 1 181 ? 3.448 -23.369 35.210 1.00 39.22 181 ALA A N 1
ATOM 1430 C CA . ALA A 1 181 ? 4.173 -22.581 36.220 1.00 39.22 181 ALA A CA 1
ATOM 1431 C C . ALA A 1 181 ? 3.372 -22.256 37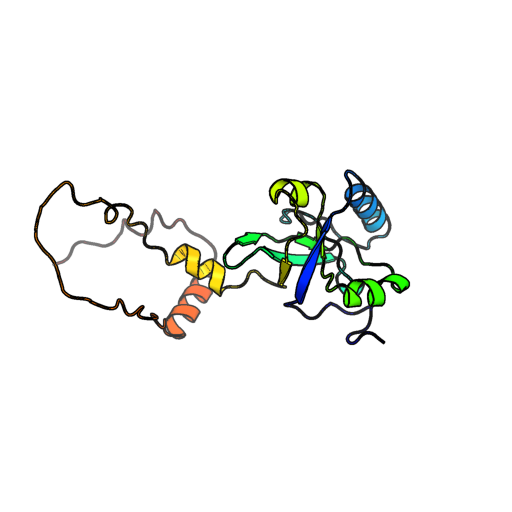.504 1.00 39.22 181 ALA A C 1
ATOM 1433 O O . ALA A 1 181 ? 3.878 -21.557 38.380 1.00 39.22 181 ALA A O 1
ATOM 1434 N N . MET A 1 182 ? 2.136 -22.753 37.640 1.00 37.72 182 MET A N 1
ATOM 1435 C CA . MET A 1 182 ? 1.291 -22.552 38.832 1.00 37.72 182 MET A CA 1
ATOM 1436 C C . MET A 1 182 ? 1.114 -23.811 39.701 1.00 37.72 182 MET A C 1
ATOM 1438 O O . MET A 1 182 ? 0.251 -23.812 40.576 1.00 37.72 182 MET A O 1
ATOM 1442 N N . SER A 1 183 ? 1.917 -24.867 39.506 1.00 40.69 183 SER A N 1
ATOM 1443 C CA . SER A 1 183 ? 1.840 -26.088 40.336 1.00 40.69 183 SER A CA 1
ATOM 1444 C C . SER A 1 183 ? 2.889 -26.206 41.456 1.00 40.69 183 SER A C 1
ATOM 1446 O O . SER A 1 183 ? 2.725 -27.056 42.323 1.00 40.69 183 SER A O 1
ATOM 1448 N N . ASP A 1 184 ? 3.893 -25.320 41.515 1.00 40.66 184 ASP A N 1
ATOM 1449 C CA . ASP A 1 184 ? 5.053 -25.458 42.422 1.00 40.66 184 ASP A CA 1
ATOM 1450 C C . ASP A 1 184 ? 5.264 -24.265 43.383 1.00 40.66 184 ASP A C 1
ATOM 1452 O O . ASP A 1 184 ? 6.382 -23.793 43.599 1.00 40.66 184 ASP A O 1
ATOM 1456 N N . ALA A 1 185 ? 4.198 -23.771 44.017 1.00 35.12 185 ALA A N 1
ATOM 1457 C CA . ALA A 1 185 ? 4.340 -22.902 45.191 1.00 35.12 185 ALA A CA 1
ATOM 1458 C C . ALA A 1 185 ? 3.979 -23.689 46.467 1.00 35.12 185 ALA A C 1
ATOM 1460 O O . ALA A 1 185 ? 2.836 -24.130 46.587 1.00 35.12 185 ALA A O 1
ATOM 1461 N N . PRO A 1 186 ? 4.917 -23.896 47.414 1.00 34.00 186 PRO A N 1
ATOM 1462 C CA . PRO A 1 186 ? 4.640 -24.628 48.643 1.00 34.00 186 PRO A CA 1
ATOM 1463 C C . PRO A 1 186 ? 3.762 -23.810 49.598 1.00 34.00 186 PRO A C 1
ATOM 1465 O O . PRO A 1 186 ? 4.015 -22.628 49.835 1.00 34.00 186 PRO A O 1
ATOM 1468 N N . ASP A 1 187 ? 2.773 -24.486 50.186 1.00 44.47 187 ASP A N 1
ATOM 1469 C CA . ASP A 1 187 ? 2.015 -24.032 51.351 1.00 44.47 187 ASP A CA 1
ATOM 1470 C C . ASP A 1 187 ? 2.963 -23.678 52.500 1.00 44.47 187 ASP A C 1
ATOM 1472 O O . ASP A 1 187 ? 3.571 -24.579 53.072 1.00 44.47 187 ASP A O 1
ATOM 1476 N N . TYR A 1 188 ? 3.029 -22.407 52.898 1.00 28.36 188 TYR A N 1
ATOM 1477 C CA . TYR A 1 188 ? 3.404 -22.018 54.259 1.00 28.36 188 TYR A CA 1
ATOM 1478 C C . TYR A 1 188 ? 2.750 -20.678 54.638 1.00 28.36 188 TYR A C 1
ATOM 1480 O O . TYR A 1 188 ? 3.101 -19.639 54.089 1.00 28.36 188 TYR A O 1
ATOM 1488 N N . LEU A 1 189 ? 1.786 -20.799 55.565 1.00 3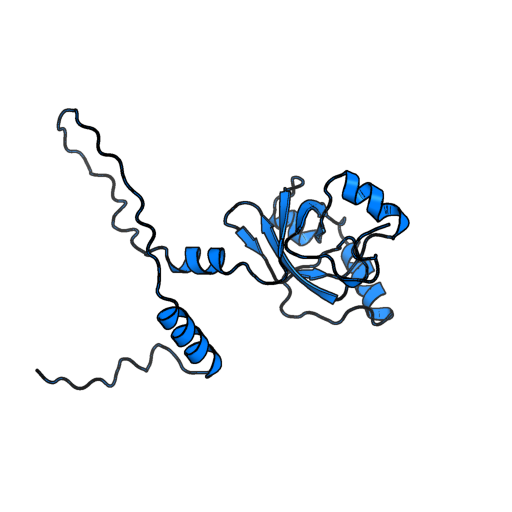7.91 189 LEU A N 1
ATOM 1489 C CA . LEU A 1 189 ? 1.295 -19.877 56.612 1.00 37.91 189 LEU A CA 1
ATOM 1490 C C . LEU A 1 189 ? 1.538 -18.364 56.469 1.00 37.91 189 LEU A C 1
ATOM 1492 O O . LEU A 1 189 ? 2.708 -17.935 56.569 1.00 37.91 189 LEU A O 1
#

Radius of gyration: 23.68 Å; chains: 1; bounding box: 53×43×70 Å

pLDDT: mean 75.9, std 26.33, range [28.36, 98.75]

Foldseek 3Di:
DDVVDQQADDDPFAKFWEAADDPPPVVVLQVVCVVVVQEDDDPFWPFEKEFAGSNQAHAFKWKDFPDQDIDDRHHHRHHDDNVCSVVCVVRRYGMYTYPVVCVVVVHDRTIITIGRDPPVVNVVVVVPPPPCPVVPDDPDDDDDDDDDDDDDDDDDDDDDPVVVVVVVVVVVPDDDDPVPPPPDDDDDD

Sequence (189 aa):
LLSPPYSDQTPLPASGKAMYYNPGVMKTVIESRRRFDHIEPCAECIGYVAMLRYGDLDRKVWLQTGPFTVEGPFHVVDAAATQHVDQLLARDWVVDVDYRTAQRWGFRMPWVTVWDEPPLALLLATDAMPLDWDTCRPPTSAFIHSPHSVSVAATLVVVPEQTVKKAIELRHLGAMDFVDAMSDAPDYL

Secondary structure (DSSP, 8-state):
--SS-TTSPPPSSEEEEEEEPPTTHHHHHHHHHHHTTS----SS-SEEEEESSGGGTT-EEEEEETTTEEEEEEEEEEE--GGGHHHHHTTTEEEEE-HHHHHHTT-S--EEEEESS--HHHHHHHHTS----STT------------------------HHHHHHHHHHHHT----TTTTTS------